Protein AF-A0A699Z1M6-F1 (afdb_monomer)

Secondary structure (DSSP, 8-state):
--HHHHHHHHHHT-S-HHHHHHHHHTS-HHHHHHHHHHHHHH-TTHHHHHHHHHHHTS-HHHHHHHHHHHTTTT-TTS-HHHHTTSSHHHHHHHHHHHHHHS-HHHHHHHHHHHHHHHHHHHHHHHHHHHHHHHHHHH--B-HHHHHHHHHH--SHHHHHHHHHHHGGGBS-GGGHHHHHHTS-HHHHHHHHHHH-HHHHHHHH---TT-EEEEETTSHHHHHHHHHHHHHHHHHHHHHHHHHHHTT------SEEEEEETTEE-----STTHHHHHHHH-SEEEEEEPPPHHHHHHHHHHHHHHHHHHHHHHHHHHHHHHHHHHHHHHHHHHHHHHHHHHHH-

Foldseek 3Di:
DPPLLVLLVVLVVDPDLLVSLVVLVPDDLVSNLSNLVSLCVVPVPVSLLSSLSSLLSHDLVSSLCNLCVSQVVPQPDDDPVVSVPDPRPSSVVSSVSNLVSHDVVSNVVSVVVNVVVVVVVVVVLVVLLVVLLVCLVPAADALVVLLVVLVVDPDLSSNLSNCLNHVVRHPPLQSVLVSLLSHDQSSLAVNCVVCPVVNCCVSPVDQAQHKDKAFCVDVRRVVVVVVLLLVQLVLQVVLCVVCVVVVHDDRDGQWAQKDFVNHGDDDDSHPCVSVVRNVPGRMIITHGHDDPVVVVVVVVVVVVVVVVVVVVVVVVVVVVVVVVVVVVVVVVVVVVVVVVVVVD

pLDDT: mean 79.43, std 13.98, range [26.62, 95.94]

Mean predicted aligned error: 13.57 Å

Solvent-accessible surface area (backbone atoms only — not comparable to full-atom values): 18812 Å² total; per-residue (Å²): 130,56,76,32,53,58,48,34,55,50,48,73,68,46,91,44,71,68,62,38,25,54,56,52,72,72,45,55,69,73,51,46,47,45,19,43,50,42,31,27,70,75,31,71,69,62,18,22,41,49,40,20,54,46,43,69,62,33,59,62,71,57,33,41,50,50,59,45,65,70,59,62,76,79,60,96,81,67,62,72,74,60,57,66,69,76,72,41,61,69,50,49,50,50,50,51,47,27,60,70,51,39,58,70,69,55,52,55,47,41,55,50,50,50,50,52,52,49,51,52,52,50,52,51,48,51,50,54,48,52,52,45,46,58,46,39,74,78,45,77,42,46,23,69,56,51,36,51,53,48,70,70,41,85,49,67,69,52,32,50,46,50,50,67,52,38,58,88,32,40,75,46,50,81,43,43,46,66,38,54,66,75,49,52,63,72,49,49,48,57,42,35,76,72,67,34,61,66,55,50,47,69,56,49,70,63,63,54,78,37,61,46,77,34,47,48,82,42,70,70,39,31,55,49,50,49,52,53,50,53,50,33,17,52,51,25,49,53,51,43,52,52,31,52,75,69,75,41,93,64,94,66,71,30,65,36,80,32,20,43,72,85,39,83,56,93,69,70,66,43,94,58,37,59,64,58,45,69,76,72,38,56,30,42,33,31,34,27,48,63,53,74,68,56,48,48,54,47,54,51,52,52,50,51,53,52,50,51,53,49,55,53,51,52,52,52,51,53,54,51,52,53,49,52,54,52,49,52,52,52,53,51,53,50,52,53,51,54,52,54,63,73,75,110

Sequence (344 aa):
MDQAEAMAALLLSVPLLDDAALLLSRLGVRLLARVLNALVVSDPSRGAAAAAQLLEALPPVAAVSYLFDMFDLTLPLMPTELRAKLKHWLALTAALQLLGAMRPEVVKQLDRVQREINAAALLRSRQIRAELQTFAAHTWLSSAQLSRVLRVLSAEQDRGTAVVSLWSRVVDRAGLYDSWQLLRFEEQRALLSRLGFWHVWGVLGRPYGLHWYLDLTDPEQRELAKELVKLASRETQRAKEAAKAAGMHQSVAQLGGLLGNGLPLTIPEDDKMWSMLESSYQSLEFEYAPSAQQARVRAEQAAAAAAVARLEQERAMQAEEQRQEQQALLDLAAQELDSAASQA

Radius of gyration: 27.8 Å; Cα contacts (8 Å, |Δi|>4): 321; chains: 1; bounding box: 70×51×88 Å

Organism: Haematococcus lacustris (NCBI:txid44745)

Structure (mmCIF, N/CA/C/O backbone):
data_AF-A0A699Z1M6-F1
#
_entry.id   AF-A0A699Z1M6-F1
#
loop_
_atom_site.group_PDB
_atom_site.id
_atom_site.type_symbol
_atom_site.label_atom_id
_atom_site.label_alt_id
_atom_site.label_comp_id
_atom_site.label_asym_id
_atom_site.label_entity_id
_atom_site.label_seq_id
_atom_site.pdbx_PDB_ins_code
_atom_site.Cartn_x
_atom_site.Cartn_y
_atom_site.Cartn_z
_atom_site.occupancy
_atom_site.B_iso_or_equiv
_atom_site.auth_seq_id
_atom_site.auth_comp_id
_atom_site.auth_asym_id
_atom_site.auth_atom_id
_atom_site.pdbx_PDB_model_num
ATOM 1 N N . MET A 1 1 ? 20.683 -26.491 0.732 1.00 48.81 1 MET A N 1
ATOM 2 C CA . MET A 1 1 ? 21.307 -25.618 -0.279 1.00 48.81 1 MET A CA 1
ATOM 3 C C . MET A 1 1 ? 20.248 -24.666 -0.762 1.00 48.81 1 MET A C 1
ATOM 5 O O . MET A 1 1 ? 19.155 -25.122 -1.092 1.00 48.81 1 MET A O 1
ATOM 9 N N . ASP A 1 2 ? 20.547 -23.374 -0.723 1.00 73.25 2 ASP A N 1
ATOM 10 C CA . ASP A 1 2 ? 19.621 -22.354 -1.197 1.00 73.25 2 ASP A CA 1
ATOM 11 C C . ASP A 1 2 ? 19.428 -22.521 -2.714 1.00 73.25 2 ASP A C 1
ATOM 13 O O . ASP A 1 2 ? 20.381 -22.800 -3.444 1.00 73.25 2 ASP A O 1
ATOM 17 N N . GLN A 1 3 ? 18.201 -22.359 -3.216 1.00 77.50 3 GLN A N 1
ATOM 18 C CA . GLN A 1 3 ? 17.882 -22.525 -4.647 1.00 77.50 3 GLN A CA 1
ATOM 19 C C . GLN A 1 3 ? 18.784 -21.660 -5.554 1.00 77.50 3 GLN A C 1
ATOM 21 O O . GLN A 1 3 ? 19.081 -22.030 -6.688 1.00 77.50 3 GLN A O 1
ATOM 26 N N . ALA A 1 4 ? 19.243 -20.519 -5.036 1.00 68.62 4 ALA A N 1
ATOM 27 C CA . ALA A 1 4 ? 20.165 -19.617 -5.710 1.00 68.62 4 ALA A CA 1
ATOM 28 C C . ALA A 1 4 ? 21.609 -20.145 -5.771 1.00 68.62 4 ALA A C 1
ATOM 30 O O . ALA A 1 4 ? 22.270 -19.962 -6.787 1.00 68.62 4 ALA A O 1
ATOM 31 N N . GLU A 1 5 ? 22.090 -20.833 -4.734 1.00 76.50 5 GLU A N 1
ATOM 32 C CA . GLU A 1 5 ? 23.437 -21.423 -4.707 1.00 76.50 5 GLU A CA 1
ATOM 33 C C . GLU A 1 5 ? 23.541 -22.590 -5.693 1.00 76.50 5 GLU A C 1
ATOM 35 O O . GLU A 1 5 ? 24.516 -22.704 -6.432 1.00 76.50 5 GLU A O 1
ATOM 40 N N . ALA A 1 6 ? 22.498 -23.424 -5.757 1.00 81.00 6 ALA A N 1
ATOM 41 C CA . ALA A 1 6 ? 22.415 -24.519 -6.719 1.00 81.00 6 ALA A CA 1
ATOM 42 C C . ALA A 1 6 ? 22.383 -24.004 -8.169 1.00 81.00 6 ALA A C 1
ATOM 44 O O . ALA A 1 6 ? 23.031 -24.569 -9.047 1.00 81.00 6 ALA A O 1
ATOM 45 N N . MET A 1 7 ? 21.666 -22.904 -8.417 1.00 80.12 7 MET A N 1
ATOM 46 C CA . MET A 1 7 ? 21.597 -22.282 -9.739 1.00 80.12 7 MET A CA 1
ATOM 47 C C . MET A 1 7 ? 22.897 -21.546 -10.103 1.00 80.12 7 MET A C 1
ATOM 49 O O . MET A 1 7 ? 23.328 -21.618 -11.248 1.00 80.12 7 MET A O 1
ATOM 53 N N . ALA A 1 8 ? 23.565 -20.899 -9.144 1.00 76.56 8 ALA A N 1
ATOM 54 C CA . ALA A 1 8 ? 24.893 -20.320 -9.349 1.00 76.56 8 ALA A CA 1
ATOM 55 C C . ALA A 1 8 ? 25.921 -21.401 -9.723 1.00 76.56 8 ALA A C 1
ATOM 57 O O . ALA A 1 8 ? 26.661 -21.235 -10.690 1.00 76.56 8 ALA A O 1
ATOM 58 N N . ALA A 1 9 ? 25.908 -22.544 -9.030 1.00 79.38 9 ALA A N 1
ATOM 59 C CA . ALA A 1 9 ? 26.747 -23.693 -9.370 1.00 79.38 9 ALA A CA 1
ATOM 60 C C . ALA A 1 9 ? 26.427 -24.258 -10.767 1.00 79.38 9 ALA A C 1
ATOM 62 O O . ALA A 1 9 ? 27.340 -24.605 -11.515 1.00 79.38 9 ALA A O 1
ATOM 63 N N . LEU A 1 10 ? 25.144 -24.302 -11.143 1.00 80.81 10 LEU A N 1
ATOM 64 C CA . LEU A 1 10 ? 24.717 -24.732 -12.473 1.00 80.81 10 LEU A CA 1
ATOM 65 C C . LEU A 1 10 ? 25.219 -23.778 -13.562 1.00 80.81 10 LEU A C 1
ATOM 67 O O . LEU A 1 10 ? 25.747 -24.245 -14.564 1.00 80.81 10 LEU A O 1
ATOM 71 N N . LEU A 1 11 ? 25.147 -22.462 -13.356 1.00 76.94 11 LEU A N 1
ATOM 72 C CA . LEU A 1 11 ? 25.660 -21.474 -14.314 1.00 76.94 11 LEU A CA 1
ATOM 73 C C . LEU A 1 11 ? 27.174 -21.558 -14.495 1.00 76.94 11 LEU A C 1
ATOM 75 O O . LEU A 1 11 ? 27.653 -21.422 -15.614 1.00 76.94 11 LEU A O 1
ATOM 79 N N . LEU A 1 12 ? 27.917 -21.846 -13.424 1.00 74.12 12 LEU A N 1
ATOM 80 C CA . LEU A 1 12 ? 29.362 -22.087 -13.496 1.00 74.12 12 LEU A CA 1
ATOM 81 C C . LEU A 1 12 ? 29.717 -23.369 -14.269 1.00 74.12 12 LEU A C 1
ATOM 83 O O . LEU A 1 12 ? 30.852 -23.514 -14.714 1.00 74.12 12 LEU A O 1
ATOM 87 N N . SER A 1 13 ? 28.763 -24.292 -14.432 1.00 77.06 13 SER A N 1
ATOM 88 C CA . SER A 1 13 ? 28.930 -25.513 -15.229 1.00 77.06 13 SER A CA 1
ATOM 89 C C . SER A 1 13 ? 28.542 -25.353 -16.705 1.00 77.06 13 SER A C 1
ATOM 91 O O . SER A 1 13 ? 28.794 -26.260 -17.499 1.00 77.06 13 SER A O 1
ATOM 93 N N . VAL A 1 14 ? 27.949 -24.214 -17.093 1.00 80.75 14 VAL A N 1
ATOM 94 C CA . VAL A 1 14 ? 27.572 -23.933 -18.485 1.00 80.75 14 VAL A CA 1
ATOM 95 C C . VAL A 1 14 ? 28.810 -23.468 -19.269 1.00 80.75 14 VAL A C 1
ATOM 97 O O . VAL A 1 14 ? 29.461 -22.508 -18.859 1.00 80.75 14 VAL A O 1
ATOM 100 N N . PRO A 1 15 ? 29.152 -24.110 -20.403 1.00 72.62 15 PRO A N 1
ATOM 101 C CA . PRO A 1 15 ? 30.390 -23.823 -21.129 1.00 72.62 15 PRO A CA 1
ATOM 102 C C . PRO A 1 15 ? 30.333 -22.551 -21.990 1.00 72.62 15 PRO A C 1
ATOM 104 O O . PRO A 1 15 ? 31.380 -21.991 -22.308 1.00 72.62 15 PRO A O 1
ATOM 107 N N . LEU A 1 16 ? 29.137 -22.106 -22.387 1.00 81.38 16 LEU A N 1
ATOM 108 C CA . LEU A 1 16 ? 28.932 -20.949 -23.259 1.00 81.38 16 LEU A CA 1
ATOM 109 C C . LEU A 1 16 ? 28.191 -19.830 -22.522 1.00 81.38 16 LEU A C 1
ATOM 111 O O . LEU A 1 16 ? 27.166 -20.058 -21.878 1.00 81.38 16 LEU A O 1
ATOM 115 N N . LEU A 1 17 ? 28.693 -18.601 -22.662 1.00 76.69 17 LEU A N 1
ATOM 116 C CA . LEU A 1 17 ? 28.109 -17.415 -22.028 1.00 76.69 17 LEU A CA 1
ATOM 117 C C . LEU A 1 17 ? 26.676 -17.147 -22.517 1.00 76.69 17 LEU A C 1
ATOM 119 O O . LEU A 1 17 ? 25.822 -16.770 -21.718 1.00 76.69 17 LEU A O 1
ATOM 123 N N . ASP A 1 18 ? 26.399 -17.397 -23.797 1.00 75.50 18 ASP A N 1
ATOM 124 C CA . ASP A 1 18 ? 25.081 -17.172 -24.401 1.00 75.50 18 ASP A CA 1
ATOM 125 C C . ASP A 1 18 ? 24.017 -18.134 -23.847 1.00 75.50 18 ASP A C 1
ATOM 127 O O . ASP A 1 18 ? 22.884 -17.732 -23.577 1.00 75.50 18 ASP A O 1
ATOM 131 N N . ASP A 1 19 ? 24.395 -19.389 -23.590 1.00 78.38 19 ASP A N 1
ATOM 132 C CA . ASP A 1 19 ? 23.510 -20.389 -22.982 1.00 78.38 19 ASP A CA 1
ATOM 133 C C . ASP A 1 19 ? 23.215 -20.045 -21.519 1.00 78.38 19 ASP A C 1
ATOM 135 O O . ASP A 1 19 ? 22.080 -20.180 -21.048 1.00 78.38 19 ASP A O 1
ATOM 139 N N . ALA A 1 20 ? 24.221 -19.533 -20.802 1.00 78.06 20 ALA A N 1
ATOM 140 C CA . ALA A 1 20 ? 24.042 -19.022 -19.452 1.00 78.06 20 ALA A CA 1
ATOM 141 C C . ALA A 1 20 ? 23.109 -17.800 -19.455 1.00 78.06 20 ALA A C 1
ATOM 143 O O . ALA A 1 20 ? 22.158 -17.761 -18.677 1.00 78.06 20 ALA A O 1
ATOM 144 N N . ALA A 1 21 ? 23.293 -16.849 -20.374 1.00 73.69 21 ALA A N 1
ATOM 145 C CA . ALA A 1 21 ? 22.427 -15.677 -20.518 1.00 73.69 21 ALA A CA 1
ATOM 146 C C . ALA A 1 21 ? 20.974 -16.054 -20.861 1.00 73.69 21 ALA A C 1
ATOM 148 O O . ALA A 1 21 ? 20.031 -15.487 -20.301 1.00 73.69 21 ALA A O 1
ATOM 149 N N . LEU A 1 22 ? 20.772 -17.063 -21.715 1.00 78.44 22 LEU A N 1
ATOM 150 C CA . LEU A 1 22 ? 19.448 -17.592 -22.039 1.00 78.44 22 LEU A CA 1
ATOM 151 C C . LEU A 1 22 ? 18.771 -18.207 -20.807 1.00 78.44 22 LEU A C 1
ATOM 153 O O . LEU A 1 22 ? 17.593 -17.943 -20.559 1.00 78.44 22 LEU A O 1
ATOM 157 N N . LEU A 1 23 ? 19.504 -18.988 -20.010 1.00 76.94 23 LEU A N 1
ATOM 158 C CA . LEU A 1 23 ? 18.996 -19.541 -18.752 1.00 76.94 23 LEU A CA 1
ATOM 159 C C . LEU A 1 23 ? 18.638 -18.431 -17.758 1.00 76.94 23 LEU A C 1
ATOM 161 O O . LEU A 1 23 ? 17.568 -18.484 -17.150 1.00 76.94 23 LEU A O 1
ATOM 165 N N . LEU A 1 24 ? 19.475 -17.395 -17.652 1.00 74.31 24 LEU A N 1
ATOM 166 C CA . LEU A 1 24 ? 19.224 -16.241 -16.790 1.00 74.31 24 LEU A CA 1
ATOM 167 C C . LEU A 1 24 ? 17.994 -15.434 -17.219 1.00 74.31 24 LEU A C 1
ATOM 169 O O . LEU A 1 24 ? 17.229 -15.004 -16.358 1.00 74.31 24 LEU A O 1
ATOM 173 N N . SER A 1 25 ? 17.752 -15.288 -18.525 1.00 71.88 25 SER A N 1
ATOM 174 C CA . SER A 1 25 ? 16.588 -14.563 -19.060 1.00 71.88 25 SER A CA 1
ATOM 175 C C . SER A 1 25 ? 15.240 -15.189 -18.677 1.00 71.88 25 SER A C 1
ATOM 177 O O . SER A 1 25 ? 14.208 -14.520 -18.702 1.00 71.88 25 SER A O 1
ATOM 179 N N . ARG A 1 26 ? 15.242 -16.473 -18.292 1.00 77.31 26 ARG A N 1
ATOM 180 C CA . ARG A 1 26 ? 14.052 -17.216 -17.849 1.00 77.31 26 ARG A CA 1
ATOM 181 C C . ARG A 1 26 ? 13.830 -17.151 -16.338 1.00 77.31 26 ARG A C 1
ATOM 183 O O . ARG A 1 26 ? 12.798 -17.620 -15.858 1.00 77.31 26 ARG A O 1
ATOM 190 N N . LEU A 1 27 ? 14.776 -16.598 -15.578 1.00 71.69 27 LEU A N 1
ATOM 191 C CA . LEU A 1 27 ? 14.653 -16.475 -14.131 1.00 71.69 27 LEU A CA 1
ATOM 192 C C . LEU A 1 27 ? 13.845 -15.231 -13.755 1.00 71.69 27 LEU A C 1
ATOM 194 O O . LEU A 1 27 ? 14.021 -14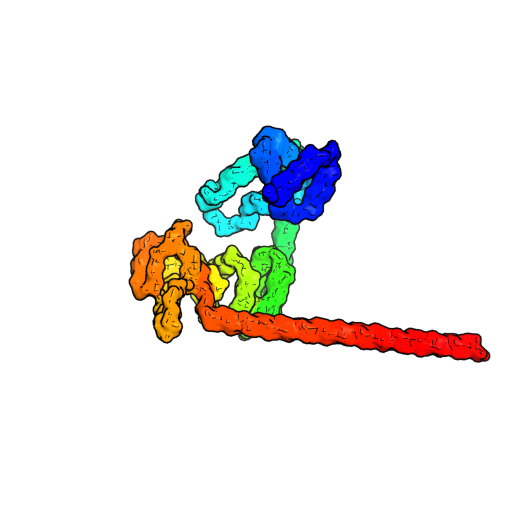.140 -14.298 1.00 71.69 27 LEU A O 1
ATOM 198 N N . GLY A 1 28 ? 12.987 -15.378 -12.744 1.00 66.19 28 GLY A N 1
ATOM 199 C CA . GLY A 1 28 ? 12.354 -14.227 -12.106 1.00 66.19 28 GLY A CA 1
ATOM 200 C C . GLY A 1 28 ? 13.398 -13.319 -11.443 1.00 66.19 28 GLY A C 1
ATOM 201 O O . GLY A 1 28 ? 14.383 -13.804 -10.884 1.00 66.19 28 GLY A O 1
ATOM 202 N N . VAL A 1 29 ? 13.135 -12.007 -11.442 1.00 63.06 29 VAL A N 1
ATOM 203 C CA . VAL A 1 29 ? 14.017 -10.935 -10.925 1.00 63.06 29 VAL A CA 1
ATOM 204 C C . VAL A 1 29 ? 14.648 -11.274 -9.576 1.00 63.06 29 VAL A C 1
ATOM 206 O O . VAL A 1 29 ? 15.858 -11.163 -9.408 1.00 63.06 29 VAL A O 1
ATOM 209 N N . ARG A 1 30 ? 13.853 -11.781 -8.628 1.00 62.19 30 ARG A N 1
ATOM 210 C CA . ARG A 1 30 ? 14.318 -12.124 -7.273 1.00 62.19 30 ARG A CA 1
ATOM 211 C C . ARG A 1 30 ? 15.268 -13.322 -7.220 1.00 62.19 30 ARG A C 1
ATOM 213 O O . ARG A 1 30 ? 16.114 -13.375 -6.333 1.00 62.19 30 ARG A O 1
ATOM 220 N N . LEU A 1 31 ? 15.108 -14.299 -8.110 1.00 68.50 31 LEU A N 1
ATOM 221 C CA . LEU A 1 31 ? 15.968 -15.483 -8.135 1.00 68.50 31 LEU A CA 1
ATOM 222 C C . LEU A 1 31 ? 17.281 -15.163 -8.848 1.00 68.50 31 LEU A C 1
ATOM 224 O O . LEU A 1 31 ? 18.336 -15.473 -8.308 1.00 68.50 31 LEU A O 1
ATOM 228 N N . LEU A 1 32 ? 17.222 -14.458 -9.982 1.00 69.81 32 LEU A N 1
ATOM 229 C CA . LEU A 1 32 ? 18.415 -13.971 -10.676 1.00 69.81 32 LEU A CA 1
ATOM 230 C C . LEU A 1 32 ? 19.287 -13.101 -9.762 1.00 69.81 32 LEU A C 1
ATOM 232 O O . LEU A 1 32 ? 20.494 -13.302 -9.677 1.00 69.81 32 LEU A O 1
ATOM 236 N N . ALA A 1 33 ? 18.650 -12.194 -9.023 1.00 65.75 33 ALA A N 1
ATOM 237 C CA . ALA A 1 33 ? 19.280 -11.346 -8.024 1.00 65.75 33 ALA A CA 1
ATOM 238 C C . ALA A 1 33 ? 20.118 -12.137 -7.007 1.00 65.75 33 ALA A C 1
ATOM 240 O O . ALA A 1 33 ? 21.300 -11.875 -6.785 1.00 65.75 33 ALA A O 1
ATOM 241 N N . ARG A 1 34 ? 19.504 -13.165 -6.414 1.00 69.88 34 ARG A N 1
ATOM 242 C CA . ARG A 1 34 ? 20.164 -14.034 -5.436 1.00 69.88 34 ARG A CA 1
ATOM 243 C C . ARG A 1 34 ? 21.284 -14.859 -6.060 1.00 69.88 34 ARG A C 1
ATOM 245 O O . ARG A 1 34 ? 22.277 -15.099 -5.390 1.00 69.88 34 ARG A O 1
ATOM 252 N N . VAL A 1 35 ? 21.137 -15.265 -7.319 1.00 73.88 35 VAL A N 1
ATOM 253 C CA . VAL A 1 35 ? 22.144 -16.034 -8.061 1.00 73.88 35 VAL A CA 1
ATOM 254 C C . VAL A 1 35 ? 23.379 -15.188 -8.373 1.00 73.88 35 VAL A C 1
ATOM 256 O O . VAL A 1 35 ? 24.492 -15.621 -8.092 1.00 73.88 35 VAL A O 1
ATOM 259 N N . LEU A 1 36 ? 23.201 -13.963 -8.875 1.00 73.75 36 LEU A N 1
ATOM 260 C CA . LEU A 1 36 ? 24.312 -13.034 -9.116 1.00 73.75 36 LEU A CA 1
ATOM 261 C C . LEU A 1 36 ? 25.010 -12.653 -7.805 1.00 73.75 36 LEU A C 1
ATOM 263 O O . LEU A 1 36 ? 26.236 -12.647 -7.742 1.00 73.75 36 LEU A O 1
ATOM 267 N N . ASN A 1 37 ? 24.246 -12.408 -6.736 1.00 70.94 37 ASN A N 1
ATOM 268 C CA . ASN A 1 37 ? 24.819 -12.144 -5.418 1.00 70.94 37 ASN A CA 1
ATOM 269 C C . ASN A 1 37 ? 25.577 -13.365 -4.868 1.00 70.94 37 ASN A C 1
ATOM 271 O O . ASN A 1 37 ? 2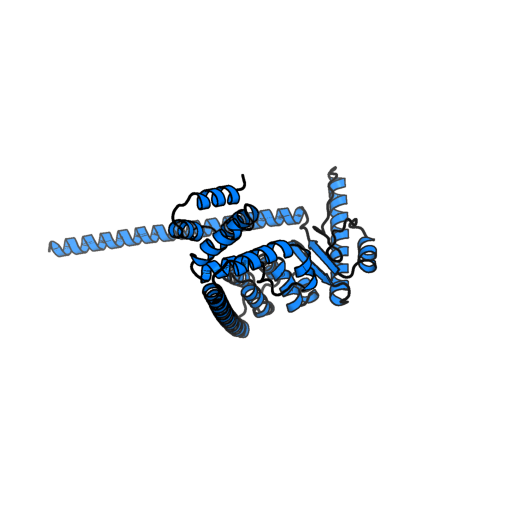6.662 -13.212 -4.321 1.00 70.94 37 ASN A O 1
ATOM 275 N N . ALA A 1 38 ? 25.058 -14.582 -5.061 1.00 73.12 38 ALA A N 1
ATOM 276 C CA . ALA A 1 38 ? 25.754 -15.808 -4.676 1.00 73.12 38 ALA A CA 1
ATOM 277 C C . ALA A 1 38 ? 27.085 -15.969 -5.430 1.00 73.12 38 ALA A C 1
ATOM 279 O O . ALA A 1 38 ? 28.075 -16.348 -4.812 1.00 73.12 38 ALA A O 1
ATOM 280 N N . LEU A 1 39 ? 27.146 -15.606 -6.719 1.00 72.50 39 LEU A N 1
ATOM 281 C CA . LEU A 1 39 ? 28.398 -15.594 -7.486 1.00 72.50 39 LEU A CA 1
ATOM 282 C C . LEU A 1 39 ? 29.407 -14.601 -6.894 1.00 72.50 39 LEU A C 1
ATOM 284 O O . LEU A 1 39 ? 30.533 -14.993 -6.594 1.00 72.50 39 LEU A O 1
ATOM 288 N N . VAL A 1 40 ? 28.994 -13.354 -6.647 1.00 71.88 40 VAL A N 1
ATOM 289 C CA . VAL A 1 40 ? 29.853 -12.307 -6.059 1.00 71.88 40 VAL A CA 1
ATOM 290 C C . VAL A 1 40 ? 30.352 -12.694 -4.661 1.00 71.88 40 VAL A C 1
ATOM 292 O O . VAL A 1 40 ? 31.520 -12.488 -4.344 1.00 71.88 40 VAL A O 1
ATOM 295 N N . VAL A 1 41 ? 29.489 -13.284 -3.829 1.00 72.88 41 VAL A N 1
ATOM 296 C CA . VAL A 1 41 ? 29.840 -13.723 -2.469 1.00 72.88 41 VAL A CA 1
ATOM 297 C C . VAL A 1 41 ? 30.756 -14.950 -2.489 1.00 72.88 41 VAL A C 1
ATOM 299 O O . VAL A 1 41 ? 31.632 -15.063 -1.634 1.00 72.88 41 VAL A O 1
ATOM 302 N N . SER A 1 42 ? 30.580 -15.857 -3.456 1.00 74.06 42 SER A N 1
ATOM 303 C CA . SER A 1 42 ? 31.388 -17.079 -3.568 1.00 74.06 42 SER A CA 1
ATOM 304 C C . SER A 1 42 ? 32.844 -16.813 -3.963 1.00 74.06 42 SER A C 1
ATOM 306 O O . SER A 1 42 ? 33.742 -17.486 -3.462 1.00 74.06 42 SER A O 1
ATOM 308 N N . ASP A 1 43 ? 33.090 -15.812 -4.813 1.00 71.88 43 ASP A N 1
ATOM 309 C CA . ASP A 1 43 ? 34.430 -15.334 -5.161 1.00 71.88 43 ASP A CA 1
ATOM 310 C C . ASP A 1 43 ? 34.364 -13.825 -5.466 1.00 71.88 43 ASP A C 1
ATOM 312 O O . ASP A 1 43 ? 33.908 -13.433 -6.543 1.00 71.88 43 ASP A O 1
ATOM 316 N N . PRO A 1 44 ? 34.855 -12.956 -4.565 1.00 66.81 44 PRO A N 1
ATOM 317 C CA . PRO A 1 44 ? 34.789 -11.505 -4.750 1.00 66.81 44 PRO A CA 1
ATOM 318 C C . PRO A 1 44 ? 35.507 -10.989 -6.002 1.00 66.81 44 PRO A C 1
ATOM 320 O O . PRO A 1 44 ? 35.204 -9.901 -6.482 1.00 66.81 44 PRO A O 1
ATOM 323 N N . SER A 1 45 ? 36.476 -11.743 -6.528 1.00 66.88 45 SER A N 1
ATOM 324 C CA . SER A 1 45 ? 37.28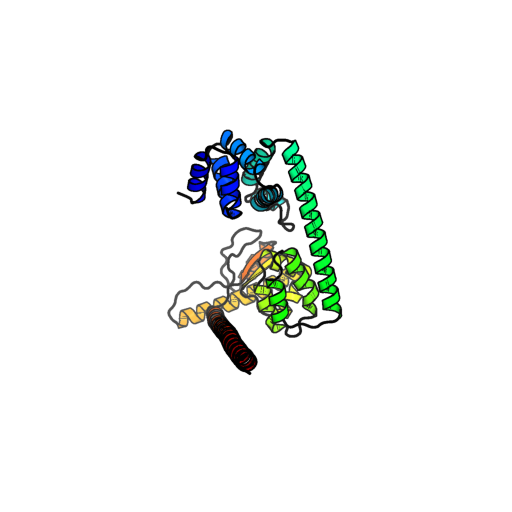4 -11.332 -7.677 1.00 66.88 45 SER A CA 1
ATOM 325 C C . SER A 1 45 ? 36.743 -11.899 -8.989 1.00 66.88 45 SER A C 1
ATOM 327 O O . SER A 1 45 ? 36.437 -11.150 -9.917 1.00 66.88 45 SER A O 1
ATOM 329 N N . ARG A 1 46 ? 36.569 -13.222 -9.069 1.00 74.44 46 ARG A N 1
ATOM 330 C CA . ARG A 1 46 ? 36.120 -13.905 -10.292 1.00 74.44 46 ARG A CA 1
ATOM 331 C C . ARG A 1 46 ? 34.605 -13.970 -10.391 1.00 74.44 46 ARG A C 1
ATOM 333 O O . ARG A 1 46 ? 34.075 -13.907 -11.493 1.00 74.44 46 ARG A O 1
ATOM 340 N N . GLY A 1 47 ? 33.914 -14.042 -9.259 1.00 72.06 47 GLY A N 1
ATOM 341 C CA . GLY A 1 47 ? 32.458 -14.020 -9.189 1.00 72.06 47 GLY A CA 1
ATOM 342 C C . GLY A 1 47 ? 31.880 -12.667 -9.587 1.00 72.06 47 GLY A C 1
ATOM 343 O O . GLY A 1 47 ? 30.894 -12.631 -10.315 1.00 72.06 47 GLY A O 1
ATOM 344 N N . ALA A 1 48 ? 32.538 -11.561 -9.219 1.00 69.81 48 ALA A N 1
ATOM 345 C CA . ALA A 1 48 ? 32.173 -10.224 -9.694 1.00 69.81 48 ALA A CA 1
ATOM 346 C C . ALA A 1 48 ? 32.359 -10.074 -11.213 1.00 69.81 48 ALA A C 1
ATOM 348 O O . ALA A 1 48 ? 31.460 -9.588 -11.896 1.00 69.81 48 ALA A O 1
ATOM 349 N N . ALA A 1 49 ? 33.479 -10.556 -11.762 1.00 73.06 49 ALA A N 1
ATOM 350 C CA . ALA A 1 49 ? 33.722 -10.540 -13.204 1.00 73.06 49 ALA A CA 1
ATOM 351 C C . ALA A 1 49 ? 32.741 -11.440 -13.980 1.00 73.06 49 ALA A C 1
ATOM 353 O O . ALA A 1 49 ? 32.222 -11.035 -15.017 1.00 73.06 49 ALA A O 1
ATOM 354 N N . ALA A 1 50 ? 32.440 -12.637 -13.467 1.00 74.50 50 ALA A N 1
ATOM 355 C CA . ALA A 1 50 ? 31.478 -13.555 -14.074 1.00 74.50 50 ALA A CA 1
ATOM 356 C C . ALA A 1 50 ? 30.051 -12.990 -14.035 1.00 74.50 50 ALA A C 1
ATOM 358 O O . ALA A 1 50 ? 29.348 -13.006 -15.042 1.00 74.50 50 ALA A O 1
ATOM 359 N N . ALA A 1 51 ? 29.633 -12.429 -12.899 1.00 75.06 51 ALA A N 1
ATOM 360 C CA . ALA A 1 51 ? 28.336 -11.774 -12.768 1.00 75.06 51 ALA A CA 1
ATOM 361 C C . ALA A 1 51 ? 28.219 -10.539 -13.681 1.00 75.06 51 ALA A C 1
ATOM 363 O O . ALA A 1 51 ? 27.170 -10.337 -14.288 1.00 75.06 51 ALA A O 1
ATOM 364 N N . ALA A 1 52 ? 29.294 -9.760 -13.845 1.00 75.31 52 ALA A N 1
ATOM 365 C CA . ALA A 1 52 ? 29.348 -8.656 -14.801 1.00 75.31 52 ALA A CA 1
ATOM 366 C C . ALA A 1 52 ? 29.197 -9.147 -16.250 1.00 75.31 52 ALA A C 1
ATOM 368 O O . ALA A 1 52 ? 28.342 -8.641 -16.967 1.00 75.31 52 ALA A O 1
ATOM 369 N N . GLN A 1 53 ? 29.941 -10.173 -16.672 1.00 78.00 53 GLN A N 1
ATOM 370 C CA . GLN A 1 53 ? 29.828 -10.744 -18.024 1.00 78.00 53 GLN A CA 1
ATOM 371 C C . GLN A 1 53 ? 28.430 -11.302 -18.315 1.00 78.00 53 GLN A C 1
ATOM 373 O O . GLN A 1 53 ? 27.901 -11.111 -19.408 1.00 78.00 53 GLN A O 1
ATOM 378 N N . LEU A 1 54 ? 27.808 -11.945 -17.325 1.00 77.75 54 LEU A N 1
ATOM 379 C CA . LEU A 1 54 ? 26.435 -12.433 -17.429 1.00 77.75 54 LEU A CA 1
ATOM 380 C C . LEU A 1 54 ? 25.428 -11.282 -17.554 1.00 77.75 54 LEU A C 1
ATOM 382 O O . LEU A 1 54 ? 24.494 -11.380 -18.344 1.00 77.75 54 LEU A O 1
ATOM 386 N N . LEU A 1 55 ? 25.628 -10.177 -16.827 1.00 76.25 55 LEU A N 1
ATOM 387 C CA . LEU A 1 55 ? 24.817 -8.964 -16.971 1.00 76.25 55 LEU A CA 1
ATOM 388 C C . LEU A 1 55 ? 25.019 -8.282 -18.331 1.00 76.25 55 LEU A C 1
ATOM 390 O O . LEU A 1 55 ? 24.049 -7.795 -18.904 1.00 76.25 55 LEU A O 1
ATOM 394 N N . GLU A 1 56 ? 26.243 -8.265 -18.866 1.00 79.12 56 GLU A N 1
ATOM 395 C CA . GLU A 1 56 ? 26.534 -7.725 -20.204 1.00 79.12 56 GLU A CA 1
ATOM 396 C C . GLU A 1 56 ? 25.883 -8.539 -21.329 1.00 79.12 56 GLU A C 1
ATOM 398 O O . GLU A 1 56 ? 25.557 -7.980 -22.374 1.00 79.12 56 GLU A O 1
ATOM 403 N N . ALA A 1 57 ? 25.701 -9.845 -21.124 1.00 79.38 57 ALA A N 1
ATOM 404 C CA . ALA A 1 57 ? 25.073 -10.741 -22.090 1.00 79.38 57 ALA A CA 1
ATOM 405 C C . ALA A 1 57 ? 23.531 -10.675 -22.072 1.00 79.38 57 ALA A C 1
ATOM 407 O O . ALA A 1 57 ? 22.876 -11.199 -22.975 1.00 79.38 57 ALA A O 1
ATOM 408 N N . LEU A 1 58 ? 22.928 -10.035 -21.064 1.00 75.50 58 LEU A N 1
ATOM 409 C CA . LEU A 1 58 ? 21.479 -9.850 -20.988 1.00 75.50 58 LEU A CA 1
ATOM 410 C C . LEU A 1 58 ? 21.003 -8.684 -21.872 1.00 75.50 58 LEU A C 1
ATOM 412 O O . LEU A 1 58 ? 21.739 -7.720 -22.097 1.00 75.50 58 LEU A O 1
ATOM 416 N N . PRO A 1 59 ? 19.730 -8.697 -22.318 1.00 75.50 59 PRO A N 1
ATOM 417 C CA . PRO A 1 59 ? 19.120 -7.528 -22.938 1.00 75.50 59 PRO A CA 1
ATOM 418 C C . PRO A 1 59 ? 19.269 -6.295 -22.029 1.00 75.50 59 PRO A C 1
ATOM 420 O O . PRO A 1 59 ? 18.966 -6.402 -20.838 1.00 75.50 59 PRO A O 1
ATOM 423 N N . PRO A 1 60 ? 19.650 -5.113 -22.554 1.00 70.94 60 PRO A N 1
ATOM 424 C CA . PRO A 1 60 ? 19.938 -3.934 -21.731 1.00 70.94 60 PRO A CA 1
ATOM 425 C C . PRO A 1 60 ? 18.802 -3.544 -20.783 1.00 70.94 60 PRO A C 1
ATOM 427 O O . PRO A 1 60 ? 19.050 -3.160 -19.649 1.00 70.94 60 PRO A O 1
ATOM 430 N N . VAL A 1 61 ? 17.547 -3.698 -21.213 1.00 66.44 61 VAL A N 1
ATOM 431 C CA . VAL A 1 61 ? 16.366 -3.442 -20.371 1.00 66.44 61 VAL A CA 1
ATOM 432 C C . VAL A 1 61 ? 16.305 -4.405 -19.185 1.00 66.44 61 VAL A C 1
ATOM 434 O O . VAL A 1 61 ? 16.038 -3.977 -18.068 1.00 66.44 61 VAL A O 1
ATOM 437 N N . ALA A 1 62 ? 16.593 -5.688 -19.410 1.00 67.38 62 ALA A N 1
ATOM 438 C CA . ALA A 1 62 ? 16.613 -6.691 -18.356 1.00 67.38 62 ALA A CA 1
ATOM 439 C C . ALA A 1 62 ? 17.777 -6.421 -17.391 1.00 67.38 62 ALA A C 1
ATOM 441 O O . ALA A 1 62 ? 17.554 -6.320 -16.191 1.00 67.38 62 ALA A O 1
ATOM 442 N N . ALA A 1 63 ? 18.989 -6.190 -17.909 1.00 68.69 63 ALA A N 1
ATOM 443 C CA . ALA A 1 63 ? 20.166 -5.840 -17.110 1.00 68.69 63 ALA A CA 1
ATOM 444 C C . ALA A 1 63 ? 19.942 -4.589 -16.240 1.00 68.69 63 ALA A C 1
ATOM 446 O O . ALA A 1 63 ? 20.296 -4.588 -15.063 1.00 68.69 63 ALA A O 1
ATOM 447 N N . VAL A 1 64 ? 19.300 -3.554 -16.794 1.00 66.94 64 VAL A N 1
ATOM 448 C CA . VAL A 1 64 ? 18.903 -2.344 -16.065 1.00 66.94 64 VAL A CA 1
ATOM 449 C C . VAL A 1 64 ? 17.878 -2.669 -14.977 1.00 66.94 64 VAL A C 1
ATOM 451 O O . VAL A 1 64 ? 18.108 -2.331 -13.819 1.00 66.94 64 VAL A O 1
ATOM 454 N N . SER A 1 65 ? 16.789 -3.373 -15.295 1.00 64.12 65 SER A N 1
ATOM 455 C CA . SER A 1 65 ? 15.821 -3.801 -14.276 1.00 64.12 65 SER A CA 1
ATOM 456 C C . SER A 1 65 ? 16.498 -4.586 -13.153 1.00 64.12 65 SER A C 1
ATOM 458 O O . SER A 1 65 ? 16.242 -4.322 -11.989 1.00 64.12 65 SER A O 1
ATOM 460 N N . TYR A 1 66 ? 17.437 -5.480 -13.459 1.00 67.00 66 TYR A N 1
ATOM 461 C CA . TYR A 1 66 ? 18.130 -6.253 -12.431 1.00 67.00 66 TYR A CA 1
ATOM 462 C C . TYR A 1 66 ? 19.091 -5.425 -11.591 1.00 67.00 66 TYR A C 1
ATOM 464 O O . TYR A 1 66 ? 19.055 -5.555 -10.373 1.00 67.00 66 TYR A O 1
ATOM 472 N N . LEU A 1 67 ? 19.921 -4.576 -12.199 1.00 63.66 67 LEU A N 1
ATOM 473 C CA . LEU A 1 67 ? 20.821 -3.699 -11.455 1.00 63.66 67 LEU A CA 1
ATOM 474 C C . LEU A 1 67 ? 20.012 -2.768 -10.546 1.00 63.66 67 LEU A C 1
ATOM 476 O O . LEU A 1 67 ? 20.277 -2.695 -9.358 1.00 63.66 67 LEU A O 1
ATOM 480 N N . PHE A 1 68 ? 18.975 -2.106 -11.045 1.00 58.78 68 PHE A N 1
ATOM 481 C CA . PHE A 1 68 ? 18.293 -1.077 -10.259 1.00 58.78 68 PHE A CA 1
ATOM 482 C C . PHE A 1 68 ? 17.199 -1.621 -9.318 1.00 58.78 68 PHE A C 1
ATOM 484 O O . PHE A 1 68 ? 17.051 -1.070 -8.224 1.00 58.78 68 PHE A O 1
ATOM 491 N N . ASP A 1 69 ? 16.519 -2.728 -9.657 1.00 54.72 69 ASP A N 1
ATOM 492 C CA . ASP A 1 69 ? 15.545 -3.389 -8.764 1.00 54.72 69 ASP A CA 1
ATOM 493 C C . ASP A 1 69 ? 16.228 -4.237 -7.670 1.00 54.72 69 ASP A C 1
ATOM 495 O O . ASP A 1 69 ? 15.662 -4.409 -6.593 1.00 54.72 69 ASP A O 1
ATOM 499 N N . MET A 1 70 ? 17.450 -4.757 -7.889 1.00 49.91 70 MET A N 1
ATOM 500 C CA . MET A 1 70 ? 18.240 -5.417 -6.829 1.00 49.91 70 MET A CA 1
ATOM 501 C C . MET A 1 70 ? 18.678 -4.462 -5.725 1.00 49.91 70 MET A C 1
ATOM 503 O O . MET A 1 70 ? 18.861 -4.883 -4.581 1.00 49.91 70 MET A O 1
ATOM 507 N N . PHE A 1 71 ? 18.909 -3.199 -6.079 1.00 49.66 71 PHE A N 1
ATOM 508 C CA . PHE A 1 71 ? 19.502 -2.223 -5.175 1.00 49.66 71 PHE A CA 1
ATOM 509 C C . PHE A 1 71 ? 18.480 -1.283 -4.536 1.00 49.66 71 PHE A C 1
ATOM 511 O O . PHE A 1 71 ? 18.899 -0.375 -3.826 1.00 49.66 71 PHE A O 1
ATOM 518 N N . ASP A 1 72 ? 17.168 -1.495 -4.730 1.00 45.00 72 ASP A N 1
ATOM 519 C CA . ASP A 1 72 ? 16.105 -0.642 -4.161 1.00 45.00 72 ASP A CA 1
ATOM 520 C C . ASP A 1 72 ? 16.405 0.864 -4.357 1.00 45.00 72 ASP A C 1
ATOM 522 O O . ASP A 1 72 ? 16.112 1.719 -3.517 1.00 45.00 72 ASP A O 1
ATOM 526 N N . LEU A 1 73 ? 17.019 1.221 -5.493 1.00 40.22 73 LEU A N 1
ATOM 527 C CA . LEU A 1 73 ? 17.288 2.619 -5.855 1.00 40.22 73 LEU A CA 1
ATOM 528 C C . LEU A 1 73 ? 16.029 3.315 -6.404 1.00 40.22 73 LEU A C 1
ATOM 530 O O . LEU A 1 73 ? 16.053 4.508 -6.707 1.00 40.22 73 LEU A O 1
ATOM 534 N N . THR A 1 74 ? 14.910 2.590 -6.474 1.00 35.78 74 THR A N 1
ATOM 535 C CA . THR A 1 74 ? 13.584 3.037 -6.917 1.00 35.78 74 THR A CA 1
ATOM 536 C C . THR A 1 74 ? 12.599 3.299 -5.769 1.00 35.78 74 THR A C 1
ATOM 538 O O . THR A 1 74 ? 11.395 3.350 -6.008 1.00 35.78 74 THR A O 1
ATOM 541 N N . LEU A 1 75 ? 13.066 3.563 -4.541 1.00 34.22 75 LEU A N 1
ATOM 542 C CA . LEU A 1 75 ? 12.235 4.137 -3.469 1.00 34.22 75 LEU A CA 1
ATOM 543 C C . LEU A 1 75 ? 12.445 5.662 -3.377 1.00 34.22 75 LEU A C 1
ATOM 545 O O . LEU A 1 75 ? 13.332 6.122 -2.652 1.00 34.22 75 LEU A O 1
ATOM 549 N N . PRO A 1 76 ? 11.631 6.499 -4.048 1.00 36.50 76 PRO A N 1
ATOM 550 C CA . PRO A 1 76 ? 11.761 7.954 -3.963 1.00 36.50 76 PRO A CA 1
ATOM 551 C C . PRO A 1 76 ? 11.263 8.564 -2.635 1.00 36.50 76 PRO A C 1
ATOM 553 O O . PRO A 1 76 ? 10.942 9.747 -2.615 1.00 36.50 76 PRO A O 1
ATOM 556 N N . LEU A 1 77 ? 11.179 7.818 -1.522 1.00 33.50 77 LEU A N 1
ATOM 557 C CA . LEU A 1 77 ? 10.553 8.311 -0.279 1.00 33.50 77 LEU A CA 1
ATOM 558 C C . LEU A 1 77 ? 11.222 7.863 1.043 1.00 33.50 77 LEU A C 1
ATOM 560 O O . LEU A 1 77 ? 10.545 7.793 2.067 1.00 33.50 77 LEU A O 1
ATOM 564 N N . MET A 1 78 ? 12.533 7.588 1.080 1.00 26.62 78 MET A N 1
ATOM 565 C CA . MET A 1 78 ? 13.269 7.459 2.358 1.00 26.62 78 MET A CA 1
ATOM 566 C C . MET A 1 78 ? 14.292 8.588 2.579 1.00 26.62 78 MET A C 1
ATOM 568 O O . MET A 1 78 ? 15.034 8.911 1.639 1.00 26.62 78 MET A O 1
ATOM 572 N N . PRO A 1 79 ? 14.412 9.127 3.814 1.00 35.66 79 PRO A N 1
ATOM 573 C CA . PRO A 1 79 ? 15.503 10.016 4.210 1.00 35.66 79 PRO A CA 1
ATOM 574 C C . PRO A 1 79 ? 16.865 9.389 3.889 1.00 35.66 79 PRO A C 1
ATOM 576 O O . PRO A 1 79 ? 17.116 8.212 4.166 1.00 35.66 79 PRO A O 1
ATOM 579 N N . THR A 1 80 ? 17.749 10.174 3.276 1.00 42.34 80 THR A N 1
ATOM 580 C CA . THR A 1 80 ? 19.093 9.782 2.811 1.00 42.34 80 THR A CA 1
ATOM 581 C C . THR A 1 80 ? 19.955 9.135 3.900 1.00 42.34 80 THR A C 1
ATOM 583 O O . THR A 1 80 ? 20.762 8.256 3.609 1.00 42.34 80 THR A O 1
ATOM 586 N N . GLU A 1 81 ? 19.736 9.501 5.159 1.00 41.66 81 GLU A N 1
ATOM 587 C CA . GLU A 1 81 ? 20.505 9.039 6.321 1.00 41.66 81 GLU A CA 1
ATOM 588 C C . GLU A 1 81 ? 20.150 7.608 6.766 1.00 41.66 81 GLU A C 1
ATOM 590 O O . GLU A 1 81 ? 21.006 6.882 7.273 1.00 41.66 81 GLU A O 1
ATOM 595 N N . LEU A 1 82 ? 18.908 7.174 6.527 1.00 37.19 82 LEU A N 1
ATOM 596 C CA . LEU A 1 82 ? 18.410 5.826 6.834 1.00 37.19 82 LEU A CA 1
ATOM 597 C C . LEU A 1 82 ? 18.736 4.838 5.706 1.00 37.19 82 LEU A C 1
ATOM 599 O O . LEU A 1 82 ? 19.102 3.688 5.967 1.00 37.19 82 LEU A O 1
ATOM 603 N N . ARG A 1 83 ? 18.732 5.333 4.457 1.00 42.50 83 ARG A N 1
ATOM 604 C CA . ARG A 1 83 ? 19.238 4.620 3.270 1.00 42.50 83 ARG A CA 1
ATOM 605 C C . ARG A 1 83 ? 20.694 4.187 3.445 1.00 42.50 83 ARG A C 1
ATOM 607 O O . ARG A 1 83 ? 21.054 3.085 3.058 1.00 42.50 83 ARG A O 1
ATOM 614 N N . ALA A 1 84 ? 21.517 5.016 4.082 1.00 38.97 84 ALA A N 1
ATOM 615 C CA . ALA A 1 84 ? 22.929 4.722 4.303 1.00 38.97 84 ALA A CA 1
ATOM 616 C C . ALA A 1 84 ? 23.198 3.632 5.365 1.00 38.97 84 ALA A C 1
ATOM 618 O O . ALA A 1 84 ? 24.287 3.062 5.366 1.00 38.97 84 ALA A O 1
ATOM 619 N N . LYS A 1 85 ? 22.247 3.323 6.266 1.00 37.62 85 LYS A N 1
ATOM 620 C CA . LYS A 1 85 ? 22.537 2.539 7.485 1.00 37.62 85 LYS A CA 1
ATOM 621 C C . LYS A 1 85 ? 22.062 1.081 7.507 1.00 37.62 85 LYS A C 1
ATOM 623 O O . LYS A 1 85 ? 22.694 0.296 8.202 1.00 37.62 85 LYS A O 1
ATOM 628 N N . LEU A 1 86 ? 20.993 0.681 6.805 1.00 39.31 86 LEU A N 1
ATOM 629 C CA . LEU A 1 86 ? 20.267 -0.545 7.217 1.00 39.31 86 LEU A CA 1
ATOM 630 C C . LEU A 1 86 ? 20.319 -1.791 6.314 1.00 39.31 86 LEU A C 1
ATOM 632 O O . LEU A 1 86 ? 19.975 -2.866 6.786 1.00 39.31 86 LEU A O 1
ATOM 636 N N . LYS A 1 87 ? 20.777 -1.717 5.063 1.00 37.75 87 LYS A N 1
ATOM 637 C CA . LYS A 1 87 ? 20.983 -2.911 4.188 1.00 37.75 87 LYS A CA 1
ATOM 638 C C . LYS A 1 87 ? 21.756 -2.615 2.897 1.00 37.75 87 LYS A C 1
ATOM 640 O O . LYS A 1 87 ? 22.046 -3.507 2.109 1.00 37.75 87 LYS A O 1
ATOM 645 N N . HIS A 1 88 ? 22.095 -1.347 2.699 1.00 46.12 88 HIS A N 1
ATOM 646 C CA . HIS A 1 88 ? 22.568 -0.780 1.447 1.00 46.12 88 HIS A CA 1
ATOM 647 C C . HIS A 1 88 ? 24.090 -0.821 1.295 1.00 46.12 88 HIS A C 1
ATOM 649 O O . HIS A 1 88 ? 24.565 -0.656 0.187 1.00 46.12 88 HIS A O 1
ATOM 655 N N . TRP A 1 89 ? 24.880 -1.062 2.349 1.00 44.59 89 TRP A N 1
ATOM 656 C CA . TRP A 1 89 ? 26.339 -0.984 2.206 1.00 44.59 89 TRP A CA 1
ATOM 657 C C . TRP A 1 89 ? 26.928 -2.170 1.428 1.00 44.59 89 TRP A C 1
ATOM 659 O O . TRP A 1 89 ? 27.701 -1.947 0.509 1.00 44.59 89 TRP A O 1
ATOM 669 N N . LEU A 1 90 ? 26.503 -3.407 1.717 1.00 43.47 90 LEU A N 1
ATOM 670 C CA . LEU A 1 90 ? 26.945 -4.610 0.987 1.00 43.47 90 LEU A CA 1
ATOM 671 C C . LEU A 1 90 ? 26.350 -4.706 -0.426 1.00 43.47 90 LEU A C 1
ATOM 673 O O . LEU A 1 90 ? 27.007 -5.168 -1.352 1.00 43.47 90 LEU A O 1
ATOM 677 N N . ALA A 1 91 ? 25.108 -4.249 -0.598 1.00 51.34 91 ALA A N 1
ATOM 678 C CA . ALA A 1 91 ? 24.452 -4.244 -1.898 1.00 51.34 91 ALA A CA 1
ATOM 679 C C . ALA A 1 91 ? 25.045 -3.149 -2.807 1.00 51.34 91 ALA A C 1
ATOM 681 O O . ALA A 1 91 ? 25.368 -3.416 -3.956 1.00 51.34 91 ALA A O 1
ATOM 682 N N . LEU A 1 92 ? 25.304 -1.947 -2.279 1.00 55.75 92 LEU A N 1
ATOM 683 C CA . LEU A 1 92 ? 25.965 -0.868 -3.017 1.00 55.75 92 LEU A CA 1
ATOM 684 C C . LEU A 1 92 ? 27.421 -1.206 -3.358 1.00 55.75 92 LEU A C 1
ATOM 686 O O . LEU A 1 92 ? 27.862 -0.898 -4.460 1.00 55.75 92 LEU A O 1
ATOM 690 N N . THR A 1 93 ? 28.178 -1.851 -2.464 1.00 58.47 93 THR A N 1
ATOM 691 C CA . THR A 1 93 ? 29.547 -2.283 -2.790 1.00 58.47 93 THR A CA 1
ATOM 692 C C . THR A 1 93 ? 29.555 -3.374 -3.853 1.00 58.47 93 THR A C 1
ATOM 694 O O . THR A 1 93 ? 30.349 -3.272 -4.784 1.00 58.47 93 THR A O 1
ATOM 697 N N . ALA A 1 94 ? 28.641 -4.347 -3.792 1.00 57.62 94 ALA A N 1
ATOM 698 C CA . ALA A 1 94 ? 28.469 -5.336 -4.856 1.00 57.62 94 ALA A CA 1
ATOM 699 C C . ALA A 1 94 ? 28.053 -4.679 -6.186 1.00 57.62 94 ALA A C 1
ATOM 701 O O . ALA A 1 94 ? 28.613 -5.003 -7.228 1.00 57.62 94 ALA A O 1
ATOM 702 N N . ALA A 1 95 ? 27.144 -3.697 -6.162 1.00 61.94 95 ALA A N 1
ATOM 703 C CA . ALA A 1 95 ? 26.748 -2.918 -7.338 1.00 61.94 95 ALA A CA 1
ATOM 704 C C . ALA A 1 95 ? 27.936 -2.190 -7.976 1.00 61.94 95 ALA A C 1
ATOM 706 O O . ALA A 1 95 ? 28.138 -2.247 -9.186 1.00 61.94 95 ALA A O 1
ATOM 707 N N . LEU A 1 96 ? 28.740 -1.514 -7.153 1.00 63.53 96 LEU A N 1
ATOM 708 C CA . LEU A 1 96 ? 29.914 -0.769 -7.596 1.00 63.53 96 LEU A CA 1
ATOM 709 C C . LEU A 1 96 ? 31.018 -1.701 -8.108 1.00 63.53 96 LEU A C 1
ATOM 711 O O . LEU A 1 96 ? 31.692 -1.359 -9.075 1.00 63.53 96 LEU A O 1
ATOM 715 N N . GLN A 1 97 ? 31.181 -2.882 -7.507 1.00 64.56 97 GLN A N 1
ATOM 716 C CA . GLN A 1 97 ? 32.098 -3.915 -7.993 1.00 64.56 97 GLN A CA 1
ATOM 717 C C . GLN A 1 97 ? 31.652 -4.477 -9.345 1.00 64.56 97 GLN A C 1
ATOM 719 O O . GLN A 1 97 ? 32.484 -4.631 -10.234 1.00 64.56 97 GLN A O 1
ATOM 724 N N . LEU A 1 98 ? 30.352 -4.721 -9.529 1.00 64.69 98 LEU A N 1
ATOM 725 C CA . LEU A 1 98 ? 29.793 -5.169 -10.804 1.00 64.69 98 LEU A CA 1
ATOM 726 C C . LEU A 1 98 ? 29.964 -4.101 -11.887 1.00 64.69 98 LEU A C 1
ATOM 728 O O . LEU A 1 98 ? 30.511 -4.394 -12.943 1.00 64.69 98 LEU A O 1
ATOM 732 N N . LEU A 1 99 ? 29.590 -2.850 -11.606 1.00 67.25 99 LEU A N 1
ATOM 733 C CA . LEU A 1 99 ? 29.760 -1.735 -12.544 1.00 67.25 99 LEU A CA 1
ATOM 734 C C . LEU A 1 99 ? 31.235 -1.467 -12.874 1.00 67.25 99 LEU A C 1
ATOM 736 O O . LEU A 1 99 ? 31.551 -1.139 -14.013 1.00 67.25 99 LEU A O 1
ATOM 740 N N . GLY A 1 100 ? 32.138 -1.628 -11.903 1.00 67.56 100 GLY A N 1
ATOM 741 C CA . GLY A 1 100 ? 33.583 -1.501 -12.107 1.00 67.56 100 GLY A CA 1
ATOM 742 C C . GLY A 1 100 ? 34.210 -2.664 -12.884 1.00 67.56 100 GLY A C 1
ATOM 743 O O . GLY A 1 100 ? 35.263 -2.482 -13.490 1.00 67.56 100 GLY A O 1
ATOM 744 N N . ALA A 1 101 ? 33.575 -3.839 -12.881 1.00 71.00 101 ALA A N 1
ATOM 745 C CA . ALA A 1 101 ? 34.003 -5.016 -13.636 1.00 71.00 101 ALA A CA 1
ATOM 746 C C . ALA A 1 101 ? 33.430 -5.066 -15.067 1.00 71.00 101 ALA A C 1
ATOM 748 O O . ALA A 1 101 ? 33.914 -5.852 -15.882 1.00 71.00 101 ALA A O 1
ATOM 749 N N . MET A 1 102 ? 32.425 -4.241 -15.379 1.00 75.44 102 MET A N 1
ATOM 750 C CA . MET A 1 102 ? 31.840 -4.124 -16.717 1.00 75.44 102 MET A CA 1
ATOM 751 C C . MET A 1 102 ? 32.662 -3.209 -17.630 1.00 75.44 102 MET A C 1
ATOM 753 O O . MET A 1 102 ? 33.346 -2.280 -17.193 1.00 75.44 102 MET A O 1
ATOM 757 N N . ARG A 1 103 ? 32.547 -3.428 -18.941 1.00 77.88 103 ARG A N 1
ATOM 758 C CA . ARG A 1 103 ? 33.134 -2.550 -19.958 1.00 77.88 103 ARG A CA 1
ATOM 759 C C . ARG A 1 103 ? 32.509 -1.149 -19.885 1.00 77.88 103 ARG A C 1
ATOM 761 O O . ARG A 1 103 ? 31.280 -1.029 -19.835 1.00 77.88 103 ARG A O 1
ATOM 768 N N . PRO A 1 104 ? 33.311 -0.071 -19.954 1.00 77.19 104 PRO A N 1
ATOM 769 C CA . PRO A 1 104 ? 32.811 1.297 -19.812 1.00 77.19 104 PRO A CA 1
ATOM 770 C C . PRO A 1 104 ? 31.817 1.691 -20.915 1.00 77.19 104 PRO A C 1
ATOM 772 O O . PRO A 1 104 ? 30.932 2.517 -20.687 1.00 77.19 104 PRO A O 1
ATOM 775 N N . GLU A 1 105 ? 31.915 1.098 -22.106 1.00 78.31 105 GLU A N 1
ATOM 776 C CA . GLU A 1 105 ? 30.944 1.273 -23.190 1.00 78.31 105 GLU A CA 1
ATOM 777 C C . GLU A 1 105 ? 29.577 0.695 -22.819 1.00 78.31 105 GLU A C 1
ATOM 779 O O . GLU A 1 105 ? 28.556 1.324 -23.099 1.00 78.31 105 GLU A O 1
ATOM 784 N N . VAL A 1 106 ? 29.553 -0.463 -22.151 1.00 70.12 106 VAL A N 1
ATOM 785 C CA . VAL A 1 106 ? 28.314 -1.110 -21.706 1.00 70.12 106 VAL A CA 1
ATOM 786 C C . VAL A 1 106 ? 27.690 -0.315 -20.566 1.00 70.12 106 VAL A C 1
ATOM 788 O O . VAL A 1 106 ? 26.497 -0.039 -20.611 1.00 70.12 106 VAL A O 1
ATOM 791 N N . VAL A 1 107 ? 28.487 0.166 -19.608 1.00 72.38 107 VAL A N 1
ATOM 792 C CA . VAL A 1 107 ? 27.988 1.045 -18.535 1.00 72.38 107 VAL A CA 1
ATOM 793 C C . VAL A 1 107 ? 27.340 2.310 -19.115 1.00 72.38 107 VAL A C 1
ATOM 795 O O . VAL A 1 107 ? 26.213 2.645 -18.755 1.00 72.38 107 VAL A O 1
ATOM 798 N N . LYS A 1 108 ? 27.979 2.966 -20.096 1.00 74.25 108 LYS A N 1
ATOM 799 C CA . LYS A 1 108 ? 27.390 4.125 -20.798 1.00 74.25 108 LYS A CA 1
ATOM 800 C C . LYS A 1 108 ? 26.088 3.781 -21.528 1.00 74.25 108 LYS A C 1
ATOM 802 O O . LYS A 1 108 ? 25.178 4.611 -21.579 1.00 74.25 108 LYS A O 1
ATOM 807 N N . GLN A 1 109 ? 25.998 2.590 -22.120 1.00 71.69 109 GLN A N 1
ATOM 808 C CA . GLN A 1 109 ? 24.775 2.115 -22.770 1.00 71.69 109 GLN A CA 1
ATOM 809 C C . GLN A 1 109 ? 23.660 1.851 -21.751 1.00 71.69 109 GLN A C 1
ATOM 811 O O . GLN A 1 109 ? 22.537 2.296 -21.975 1.00 71.69 109 GLN A O 1
ATOM 816 N N . LEU A 1 110 ? 23.961 1.208 -20.622 1.00 69.62 110 LEU A N 1
ATOM 817 C CA . LEU A 1 110 ? 22.998 0.953 -19.548 1.00 69.62 110 LEU A CA 1
ATOM 818 C C . LEU A 1 110 ? 22.488 2.259 -18.929 1.00 69.62 110 LEU A C 1
ATOM 820 O O . LEU A 1 110 ? 21.281 2.412 -18.757 1.00 69.62 110 LEU A O 1
ATOM 824 N N . ASP A 1 111 ? 23.364 3.241 -18.702 1.00 70.75 111 ASP A N 1
ATOM 825 C CA . ASP A 1 111 ? 22.974 4.580 -18.243 1.00 70.75 111 ASP A CA 1
ATOM 826 C C . ASP A 1 111 ? 22.017 5.267 -19.220 1.00 70.75 111 ASP A C 1
ATOM 828 O O . ASP A 1 111 ? 21.033 5.897 -18.819 1.00 70.75 111 ASP A O 1
ATOM 832 N N . ARG A 1 112 ? 22.293 5.158 -20.524 1.00 73.25 112 ARG A N 1
ATOM 833 C CA . ARG A 1 112 ? 21.416 5.703 -21.563 1.00 73.25 112 ARG A CA 1
ATOM 834 C C . ARG A 1 112 ? 20.054 5.007 -21.551 1.00 73.25 112 ARG A C 1
ATOM 836 O O . ARG A 1 112 ? 19.037 5.695 -21.521 1.00 73.25 112 ARG A O 1
ATOM 843 N N . VAL A 1 113 ? 20.034 3.676 -21.524 1.00 67.81 113 VAL A N 1
ATOM 844 C CA . VAL A 1 113 ? 18.801 2.876 -21.496 1.00 67.81 113 VAL A CA 1
ATOM 845 C C . VAL A 1 113 ? 17.988 3.169 -20.233 1.00 67.81 113 VAL A C 1
ATOM 847 O O . VAL A 1 113 ? 16.783 3.379 -20.321 1.00 67.81 113 VAL A O 1
ATOM 850 N N . GLN A 1 114 ? 18.625 3.301 -19.068 1.00 72.62 114 GLN A N 1
ATOM 851 C CA . GLN A 1 114 ? 17.959 3.689 -17.821 1.00 72.62 114 GLN A CA 1
ATOM 852 C C . GLN A 1 114 ? 17.306 5.075 -17.922 1.00 72.62 114 GLN A C 1
ATOM 854 O O . GLN A 1 114 ? 16.184 5.268 -17.445 1.00 72.62 114 GLN A O 1
ATOM 859 N N . ARG A 1 115 ? 17.970 6.054 -18.553 1.00 71.44 115 ARG A N 1
ATOM 860 C CA . ARG A 1 115 ? 17.376 7.382 -18.798 1.00 71.44 115 ARG A CA 1
ATOM 861 C C . ARG A 1 115 ? 16.177 7.302 -19.738 1.00 71.44 115 ARG A C 1
ATOM 863 O O . ARG A 1 115 ? 15.173 7.955 -19.469 1.00 71.44 115 ARG A O 1
ATOM 870 N N . GLU A 1 116 ? 16.266 6.507 -20.800 1.00 68.75 116 GLU A N 1
ATOM 871 C CA . GLU A 1 116 ? 15.171 6.302 -21.756 1.00 68.75 116 GLU A CA 1
ATOM 872 C C . GLU A 1 116 ? 13.968 5.606 -21.089 1.00 68.75 116 GLU A C 1
ATOM 874 O O . GLU A 1 116 ? 12.839 6.082 -21.226 1.00 68.75 116 GLU A O 1
ATOM 879 N N . ILE A 1 117 ? 14.201 4.570 -20.271 1.00 69.44 117 ILE A N 1
ATOM 880 C CA . ILE A 1 117 ? 13.167 3.899 -19.462 1.00 69.44 117 ILE A CA 1
ATOM 881 C C . ILE A 1 117 ? 12.507 4.888 -18.496 1.00 69.44 117 ILE A C 1
ATOM 883 O O . ILE A 1 117 ? 11.279 4.959 -18.431 1.00 69.44 117 ILE A O 1
ATOM 887 N N . ASN A 1 118 ? 13.296 5.694 -17.779 1.00 71.25 118 ASN A N 1
ATOM 888 C CA . ASN A 1 118 ? 12.769 6.695 -16.849 1.00 71.25 118 ASN A CA 1
ATOM 889 C C . ASN A 1 118 ? 11.951 7.775 -17.566 1.00 71.25 118 ASN A C 1
ATOM 891 O O . ASN A 1 118 ? 10.892 8.172 -17.078 1.00 71.25 118 ASN A O 1
ATOM 895 N N . ALA A 1 119 ? 12.409 8.237 -18.731 1.00 70.62 119 ALA A N 1
ATOM 896 C CA . ALA A 1 119 ? 11.679 9.202 -19.544 1.00 70.62 119 ALA A CA 1
ATOM 897 C C . ALA A 1 119 ? 10.342 8.621 -20.035 1.00 70.62 119 ALA A C 1
ATOM 899 O O . ALA A 1 119 ? 9.309 9.283 -19.921 1.00 70.62 119 ALA A O 1
ATOM 900 N N . ALA A 1 120 ? 10.338 7.372 -20.508 1.00 70.31 120 ALA A N 1
ATOM 901 C CA . ALA A 1 120 ? 9.126 6.675 -20.928 1.00 70.31 120 ALA A CA 1
ATOM 902 C C . ALA A 1 120 ? 8.149 6.457 -19.758 1.00 70.31 120 ALA A C 1
ATOM 904 O O . ALA A 1 120 ? 6.955 6.727 -19.891 1.00 70.31 120 ALA A O 1
ATOM 905 N N . ALA A 1 121 ? 8.646 6.041 -18.589 1.00 72.56 121 ALA A N 1
ATOM 906 C CA . ALA A 1 121 ? 7.838 5.876 -17.382 1.00 72.56 121 ALA A CA 1
ATOM 907 C C . ALA A 1 121 ? 7.217 7.205 -16.920 1.00 72.56 121 ALA A C 1
ATOM 909 O O . ALA A 1 121 ? 6.036 7.250 -16.573 1.00 72.56 121 ALA A O 1
ATOM 910 N N . LEU A 1 122 ? 7.979 8.302 -16.978 1.00 75.81 122 LEU A N 1
ATOM 911 C CA . LEU A 1 122 ? 7.487 9.638 -16.650 1.00 75.81 122 LEU A CA 1
ATOM 912 C C . LEU A 1 122 ? 6.394 10.098 -17.623 1.00 75.81 122 LEU A C 1
ATOM 914 O O . LEU A 1 122 ? 5.380 10.644 -17.186 1.00 75.81 122 LEU A O 1
ATOM 918 N N . LEU A 1 123 ? 6.581 9.880 -18.928 1.00 76.06 123 LEU A N 1
ATOM 919 C CA . LEU A 1 123 ? 5.571 10.193 -19.942 1.00 76.06 123 LEU A CA 1
ATOM 920 C C . LEU A 1 123 ? 4.287 9.393 -19.710 1.00 76.06 123 LEU A C 1
ATOM 922 O O . LEU A 1 123 ? 3.210 9.988 -19.671 1.00 76.06 123 LEU A O 1
ATOM 926 N N . ARG A 1 124 ? 4.402 8.082 -19.458 1.00 83.31 124 ARG A N 1
ATOM 927 C CA . ARG A 1 124 ? 3.264 7.218 -19.111 1.00 83.31 124 ARG A CA 1
ATOM 928 C C . ARG A 1 124 ? 2.526 7.735 -17.877 1.00 83.31 124 ARG A C 1
ATOM 930 O O . ARG A 1 124 ? 1.311 7.899 -17.917 1.00 83.31 124 ARG A O 1
ATOM 937 N N . SER A 1 125 ? 3.246 8.033 -16.796 1.00 79.44 125 SER A N 1
ATOM 938 C CA . SER A 1 125 ? 2.631 8.508 -15.550 1.00 79.44 125 SER A CA 1
ATOM 939 C C . SER A 1 125 ? 1.927 9.860 -15.731 1.00 79.44 125 SER A C 1
ATOM 941 O O . SER A 1 125 ? 0.840 10.083 -15.196 1.00 79.44 125 SER A O 1
ATOM 943 N N . ARG A 1 126 ? 2.493 10.759 -16.552 1.00 83.38 126 ARG A N 1
ATOM 944 C CA . ARG A 1 126 ? 1.848 12.030 -16.927 1.00 83.38 126 ARG A CA 1
ATOM 945 C C . ARG A 1 126 ? 0.563 11.813 -17.722 1.00 83.38 126 ARG A C 1
ATOM 947 O O . ARG A 1 126 ? -0.428 12.469 -17.416 1.00 83.38 126 ARG A O 1
ATOM 954 N N . GLN A 1 127 ? 0.573 10.904 -18.697 1.00 85.75 127 GLN A N 1
ATOM 955 C CA . GLN A 1 127 ? -0.617 10.554 -19.478 1.00 85.75 127 GLN A CA 1
ATOM 956 C C . GLN A 1 127 ? -1.707 9.974 -18.575 1.00 85.75 127 GLN A C 1
ATOM 958 O O . GLN A 1 127 ? -2.805 10.517 -18.533 1.00 85.75 127 GLN A O 1
ATOM 963 N N . ILE A 1 128 ? -1.378 8.962 -17.765 1.00 84.12 128 ILE A N 1
ATOM 964 C CA . ILE A 1 128 ? -2.311 8.355 -16.802 1.00 84.12 128 ILE A CA 1
ATOM 965 C C . ILE A 1 128 ? -2.912 9.425 -15.884 1.00 84.12 128 ILE A C 1
ATOM 967 O O . ILE A 1 128 ? -4.124 9.466 -15.691 1.00 84.12 128 ILE A O 1
ATOM 971 N N . ARG A 1 129 ? -2.088 10.334 -15.350 1.00 88.69 129 ARG A N 1
ATOM 972 C CA . ARG A 1 129 ? -2.567 11.439 -14.512 1.00 88.69 129 ARG A CA 1
ATOM 973 C C . ARG A 1 129 ? -3.549 12.350 -15.250 1.00 88.69 129 ARG A C 1
ATOM 975 O O . ARG A 1 129 ? -4.570 12.701 -14.666 1.00 88.69 129 ARG A O 1
ATOM 982 N N . ALA A 1 130 ? -3.236 12.752 -16.480 1.00 89.31 130 ALA A N 1
ATOM 983 C CA . ALA A 1 130 ? -4.087 13.641 -17.268 1.00 89.31 130 ALA A CA 1
ATOM 984 C C . ALA A 1 130 ? -5.447 12.993 -17.574 1.00 89.31 130 ALA A C 1
ATOM 986 O O . ALA A 1 130 ? -6.487 13.627 -17.380 1.00 89.31 130 ALA A O 1
ATOM 987 N N . GLU A 1 131 ? -5.446 11.715 -17.954 1.00 91.06 131 GLU A N 1
ATOM 988 C CA . GLU A 1 131 ? -6.667 10.938 -18.193 1.00 91.06 131 GLU A CA 1
ATOM 989 C C . GLU A 1 131 ? -7.506 10.806 -16.918 1.00 91.06 131 GLU A C 1
ATOM 991 O O . GLU A 1 131 ? -8.699 11.107 -16.916 1.00 91.06 131 GLU A O 1
ATOM 996 N N . LEU A 1 132 ? -6.879 10.450 -15.792 1.00 93.38 132 LEU A N 1
ATOM 997 C CA . LEU A 1 132 ? -7.561 10.341 -14.501 1.00 93.38 132 LEU A CA 1
ATOM 998 C C . LEU A 1 132 ? -8.162 11.671 -14.044 1.00 93.38 132 LEU A C 1
ATOM 1000 O O . LEU A 1 132 ? -9.265 11.682 -13.508 1.00 93.38 132 LEU A O 1
ATOM 1004 N N . GLN A 1 133 ? -7.464 12.790 -14.242 1.00 92.75 133 GLN A N 1
ATOM 1005 C CA . GLN A 1 133 ? -7.977 14.119 -13.897 1.00 92.75 133 GLN A CA 1
ATOM 1006 C C . GLN A 1 133 ? -9.148 14.528 -14.793 1.00 92.75 133 GLN A C 1
ATOM 1008 O O . GLN A 1 133 ? -10.144 15.052 -14.294 1.00 92.75 133 GLN A O 1
ATOM 1013 N N . THR A 1 134 ? -9.057 14.246 -16.092 1.00 93.62 134 THR A N 1
ATOM 1014 C CA . THR A 1 134 ? -10.131 14.522 -17.057 1.00 93.62 134 THR A CA 1
ATOM 1015 C C . THR A 1 134 ? -11.367 13.683 -16.746 1.00 93.62 134 THR A C 1
ATOM 1017 O O . THR A 1 134 ? -12.483 14.205 -16.707 1.00 93.62 134 THR A O 1
ATOM 1020 N N . PHE A 1 135 ? -11.172 12.402 -16.431 1.00 93.12 135 PHE A N 1
ATOM 1021 C CA . PHE A 1 135 ? -12.228 11.510 -15.969 1.00 93.12 135 PHE A CA 1
ATOM 1022 C C . PHE A 1 135 ? -12.853 12.011 -14.660 1.00 93.12 135 PHE A C 1
ATOM 1024 O O . PHE A 1 135 ? -14.074 12.162 -14.574 1.00 93.12 135 PHE A O 1
ATOM 1031 N N . ALA A 1 136 ? -12.019 12.342 -13.668 1.00 94.00 136 ALA A N 1
ATOM 1032 C CA . ALA A 1 136 ? -12.451 12.845 -12.369 1.00 94.00 136 ALA A CA 1
ATOM 1033 C C . ALA A 1 136 ? -13.220 14.166 -12.474 1.00 94.00 136 ALA A C 1
ATOM 1035 O O . ALA A 1 136 ? -14.049 14.446 -11.617 1.00 94.00 136 ALA A O 1
ATOM 1036 N N . ALA A 1 137 ? -12.973 14.998 -13.487 1.00 93.00 137 ALA A N 1
ATOM 1037 C CA . ALA A 1 137 ? -13.703 16.251 -13.661 1.00 93.00 137 ALA A CA 1
ATOM 1038 C C . ALA A 1 137 ? -15.196 16.034 -13.969 1.00 93.00 137 ALA A C 1
ATOM 1040 O O . ALA A 1 137 ? -16.021 16.838 -13.533 1.00 93.00 137 ALA A O 1
ATOM 1041 N N . HIS A 1 138 ? -15.542 14.936 -14.647 1.00 92.94 138 HIS A N 1
ATOM 1042 C CA . HIS A 1 138 ? -16.880 14.720 -15.209 1.00 92.94 138 HIS A CA 1
ATOM 1043 C C . HIS A 1 138 ? -17.627 13.529 -14.604 1.00 92.94 138 HIS A C 1
ATOM 1045 O O . HIS A 1 138 ? -18.845 13.441 -14.745 1.00 92.94 138 HIS A O 1
ATOM 1051 N N . THR A 1 139 ? -16.919 12.619 -13.932 1.00 93.81 139 THR A N 1
ATOM 1052 C CA . THR A 1 139 ? -17.469 11.305 -13.590 1.00 93.81 139 THR A CA 1
ATOM 1053 C C . THR A 1 139 ? -17.340 11.009 -12.103 1.00 93.81 139 THR A C 1
ATOM 1055 O O . THR A 1 139 ? -16.290 11.213 -11.491 1.00 93.81 139 THR A O 1
ATOM 1058 N N . TRP A 1 140 ? -18.427 10.496 -11.531 1.00 95.50 140 TRP A N 1
ATOM 1059 C CA . TRP A 1 140 ? -18.452 9.883 -10.207 1.00 95.50 140 TRP A CA 1
ATOM 1060 C C . TRP A 1 140 ? -18.285 8.373 -10.350 1.00 95.50 140 TRP A C 1
ATOM 1062 O O . TRP A 1 140 ? -18.763 7.786 -11.320 1.00 95.50 140 TRP A O 1
ATOM 1072 N N . LEU A 1 141 ? -17.621 7.743 -9.388 1.00 95.94 141 LEU A N 1
ATOM 1073 C CA . LEU A 1 141 ? -17.357 6.308 -9.419 1.00 95.94 141 LEU A CA 1
ATOM 1074 C C . LEU A 1 141 ? -17.658 5.659 -8.072 1.00 95.94 141 LEU A C 1
ATOM 1076 O O . LEU A 1 141 ? -17.678 6.327 -7.038 1.00 95.94 141 LEU A O 1
ATOM 1080 N N . SER A 1 142 ? -17.863 4.347 -8.085 1.00 95.69 142 SER A N 1
ATOM 1081 C CA . SER A 1 142 ? -17.906 3.563 -6.860 1.00 95.69 142 SER A CA 1
ATOM 1082 C C . SER A 1 142 ? -16.507 3.170 -6.379 1.00 95.69 142 SER A C 1
ATOM 1084 O O . SER A 1 142 ? -15.542 3.112 -7.149 1.00 95.69 142 SER A O 1
ATOM 1086 N N . SER A 1 143 ? -16.389 2.831 -5.101 1.00 93.81 143 SER A N 1
ATOM 1087 C CA . SER A 1 143 ? -15.169 2.301 -4.497 1.00 93.81 143 SER A CA 1
ATOM 1088 C C . SER A 1 143 ? -14.740 0.981 -5.151 1.00 93.81 143 SER A C 1
ATOM 1090 O O . SER A 1 143 ? -13.555 0.747 -5.379 1.00 93.81 143 SER A O 1
ATOM 1092 N N . ALA A 1 144 ? -15.697 0.154 -5.582 1.00 92.25 144 ALA A N 1
ATOM 1093 C CA . ALA A 1 144 ? -15.422 -1.061 -6.343 1.00 92.25 144 ALA A CA 1
ATOM 1094 C C . ALA A 1 144 ? -14.783 -0.760 -7.713 1.00 92.25 144 ALA A C 1
ATOM 1096 O O . ALA A 1 144 ? -13.890 -1.485 -8.156 1.00 92.25 144 ALA A O 1
ATOM 1097 N N . GLN A 1 145 ? -15.201 0.319 -8.384 1.00 92.69 145 GLN A N 1
ATOM 1098 C CA . GLN A 1 145 ? -14.568 0.769 -9.627 1.00 92.69 145 GLN A CA 1
ATOM 1099 C C . GLN A 1 145 ? -13.151 1.293 -9.369 1.00 92.69 145 GLN A C 1
ATOM 1101 O O . GLN A 1 145 ? -12.239 0.931 -10.111 1.00 92.69 145 GLN A O 1
ATOM 1106 N N . LEU A 1 146 ? -12.934 2.047 -8.284 1.00 95.19 146 LEU A N 1
ATOM 1107 C CA . LEU A 1 146 ? -11.589 2.467 -7.872 1.00 95.19 146 LEU A CA 1
ATOM 1108 C C . LEU A 1 146 ? -10.690 1.250 -7.616 1.00 95.19 146 LEU A C 1
ATOM 1110 O O . LEU A 1 146 ? -9.586 1.176 -8.145 1.00 95.19 146 LEU A O 1
ATOM 1114 N N . SER A 1 147 ? -11.187 0.251 -6.888 1.00 93.88 147 SER A N 1
ATOM 1115 C CA . SER A 1 147 ? -10.473 -1.006 -6.643 1.00 93.88 147 SER A CA 1
ATOM 1116 C C . SER A 1 147 ? -10.065 -1.718 -7.936 1.00 93.88 147 SER A C 1
ATOM 1118 O O . SER A 1 147 ? -8.962 -2.255 -8.023 1.00 93.88 147 SER A O 1
ATOM 1120 N N . ARG A 1 148 ? -10.917 -1.708 -8.971 1.00 90.88 148 ARG A N 1
ATOM 1121 C CA . ARG A 1 148 ? -10.569 -2.259 -10.293 1.00 90.88 148 ARG A CA 1
ATOM 1122 C C . ARG A 1 148 ? -9.445 -1.464 -10.955 1.00 90.88 148 ARG A C 1
ATOM 1124 O O . ARG A 1 148 ? -8.501 -2.078 -11.440 1.00 90.88 148 ARG A O 1
ATOM 1131 N N . VAL A 1 149 ? -9.499 -0.131 -10.915 1.00 91.50 149 VAL A N 1
ATOM 1132 C CA . VAL A 1 149 ? -8.415 0.730 -11.424 1.00 91.50 149 VAL A CA 1
ATOM 1133 C C . VAL A 1 149 ? -7.094 0.407 -10.719 1.00 91.50 149 VAL A C 1
ATOM 1135 O O . VAL A 1 149 ? -6.083 0.195 -11.384 1.00 91.50 149 VAL A O 1
ATOM 1138 N N . LEU A 1 150 ? -7.104 0.274 -9.389 1.00 92.38 150 LEU A N 1
ATOM 1139 C CA . LEU A 1 150 ? -5.904 -0.053 -8.609 1.00 92.38 150 LEU A CA 1
ATOM 1140 C C . LEU A 1 150 ? -5.329 -1.440 -8.916 1.00 92.38 150 LEU A C 1
ATOM 1142 O O . LEU A 1 150 ? -4.123 -1.625 -8.793 1.00 92.38 150 LEU A O 1
ATOM 1146 N N . ARG A 1 151 ? -6.162 -2.405 -9.323 1.00 88.00 151 ARG A N 1
ATOM 1147 C CA . ARG A 1 151 ? -5.707 -3.742 -9.745 1.00 88.00 151 ARG A CA 1
ATOM 1148 C C . ARG A 1 151 ? -5.104 -3.752 -11.149 1.00 88.00 151 ARG A C 1
ATOM 1150 O O . ARG A 1 151 ? -4.246 -4.583 -11.420 1.00 88.00 151 ARG A O 1
ATOM 1157 N N . VAL A 1 152 ? -5.553 -2.859 -12.031 1.00 84.88 152 VAL A N 1
ATOM 1158 C CA . VAL A 1 152 ? -5.023 -2.732 -13.400 1.00 84.88 152 VAL A CA 1
ATOM 1159 C C . VAL A 1 152 ? -3.686 -1.987 -13.408 1.00 84.88 152 VAL A C 1
ATOM 1161 O O . VAL A 1 152 ? -2.791 -2.316 -14.185 1.00 84.88 152 VAL A O 1
ATOM 1164 N N . LEU A 1 153 ? -3.529 -0.989 -12.539 1.00 82.12 153 LEU A N 1
ATOM 1165 C CA . LEU A 1 153 ? -2.295 -0.219 -12.429 1.00 82.12 153 LEU A CA 1
ATOM 1166 C C . LEU A 1 153 ? -1.230 -1.009 -11.657 1.00 82.12 153 LEU A C 1
ATOM 1168 O O . LEU A 1 153 ? -1.382 -1.284 -10.472 1.00 82.12 153 LEU A O 1
ATOM 1172 N N . SER A 1 154 ? -0.122 -1.340 -12.318 1.00 77.06 154 SER A N 1
ATOM 1173 C CA . SER A 1 154 ? 0.976 -2.102 -11.709 1.00 77.06 154 SER A CA 1
ATOM 1174 C C . SER A 1 154 ? 1.992 -1.233 -10.961 1.00 77.06 154 SER A C 1
ATOM 1176 O O . SER A 1 154 ? 2.629 -1.705 -10.020 1.00 77.06 154 SER A O 1
ATOM 1178 N N . ALA A 1 155 ? 2.157 0.029 -11.365 1.00 78.69 155 ALA A N 1
ATOM 1179 C CA . ALA A 1 155 ? 3.152 0.931 -10.793 1.00 78.69 155 ALA A CA 1
ATOM 1180 C C . ALA A 1 155 ? 2.610 1.703 -9.582 1.00 78.69 155 ALA A C 1
ATOM 1182 O O . ALA A 1 155 ? 1.525 2.285 -9.631 1.00 78.69 155 ALA A O 1
ATOM 1183 N N . GLU A 1 156 ? 3.412 1.783 -8.519 1.00 83.56 156 GLU A N 1
ATOM 1184 C CA . GLU A 1 156 ? 3.009 2.389 -7.242 1.00 83.56 156 GLU A CA 1
ATOM 1185 C C . GLU A 1 156 ? 2.650 3.873 -7.358 1.00 83.56 156 GLU A C 1
ATOM 1187 O O . GLU A 1 156 ? 1.640 4.337 -6.830 1.00 83.56 156 GLU A O 1
ATOM 1192 N N . GLN A 1 157 ? 3.439 4.624 -8.128 1.00 83.31 157 GLN A N 1
ATOM 1193 C CA . GLN A 1 157 ? 3.174 6.043 -8.376 1.00 83.31 157 GLN A CA 1
ATOM 1194 C C . GLN A 1 157 ? 1.855 6.263 -9.127 1.00 83.31 157 GLN A C 1
ATOM 1196 O O . GLN A 1 157 ? 1.140 7.235 -8.858 1.00 83.31 157 GLN A O 1
ATOM 1201 N N . ASP A 1 158 ? 1.527 5.360 -10.052 1.00 85.06 158 ASP A N 1
ATOM 1202 C CA . ASP A 1 158 ? 0.324 5.446 -10.875 1.00 85.06 158 ASP A CA 1
ATOM 1203 C C . ASP A 1 158 ? -0.908 5.086 -10.027 1.00 85.06 158 ASP A C 1
ATOM 1205 O O . ASP A 1 158 ? -1.889 5.833 -10.032 1.00 85.06 158 ASP A O 1
ATOM 1209 N N . ARG A 1 159 ? -0.820 4.037 -9.191 1.00 89.81 159 ARG A N 1
ATOM 1210 C CA . ARG A 1 159 ? -1.844 3.697 -8.184 1.00 89.81 159 ARG A CA 1
ATOM 1211 C C . ARG A 1 159 ? -2.086 4.846 -7.211 1.00 89.81 159 ARG A C 1
ATOM 1213 O O . ARG A 1 159 ? -3.224 5.279 -7.042 1.00 89.81 159 ARG A O 1
ATOM 1220 N N . GLY A 1 160 ? -1.024 5.405 -6.630 1.00 90.69 160 GLY A N 1
ATOM 1221 C CA . GLY A 1 160 ? -1.134 6.546 -5.723 1.00 90.69 160 GLY A CA 1
ATOM 1222 C C . GLY A 1 160 ? -1.729 7.788 -6.398 1.00 90.69 160 GLY A C 1
ATOM 1223 O O . GLY A 1 160 ? -2.510 8.523 -5.799 1.00 90.69 160 GLY A O 1
ATOM 1224 N N . THR A 1 161 ? -1.406 8.030 -7.670 1.00 90.25 161 THR A N 1
ATOM 1225 C CA . THR A 1 161 ? -2.033 9.107 -8.452 1.00 90.25 161 THR A CA 1
ATOM 1226 C C . THR A 1 161 ? -3.522 8.850 -8.674 1.00 90.25 161 THR A C 1
ATOM 1228 O O . THR A 1 161 ? -4.311 9.768 -8.470 1.00 90.25 161 THR A O 1
ATOM 1231 N N . ALA A 1 162 ? -3.918 7.619 -9.007 1.00 93.19 162 ALA A N 1
ATOM 1232 C CA . ALA A 1 162 ? -5.322 7.244 -9.154 1.00 93.19 162 ALA A CA 1
ATOM 1233 C C . ALA A 1 162 ? -6.124 7.475 -7.874 1.00 93.19 162 ALA A C 1
ATOM 1235 O O . ALA A 1 162 ? -7.173 8.113 -7.939 1.00 93.19 162 ALA A O 1
ATOM 1236 N N . VAL A 1 163 ? -5.610 7.047 -6.715 1.00 94.94 163 VAL A N 1
ATOM 1237 C CA . VAL A 1 163 ? -6.283 7.296 -5.432 1.00 94.94 163 VAL A CA 1
ATOM 1238 C C . VAL A 1 163 ? -6.475 8.791 -5.217 1.00 94.94 163 VAL A C 1
ATOM 1240 O O . VAL A 1 163 ? -7.603 9.218 -5.014 1.00 94.94 163 VAL A O 1
ATOM 1243 N N . VAL A 1 164 ? -5.421 9.605 -5.323 1.00 93.75 164 VAL A N 1
ATOM 1244 C CA . VAL A 1 164 ? -5.525 11.052 -5.056 1.00 93.75 164 VAL A CA 1
ATOM 1245 C C . VAL A 1 164 ? -6.476 11.756 -6.023 1.00 93.75 164 VAL A C 1
ATOM 1247 O O . VAL A 1 164 ? -7.284 12.576 -5.594 1.00 93.75 164 VAL A O 1
ATOM 1250 N N . SER A 1 165 ? -6.412 11.434 -7.315 1.00 94.06 165 SER A N 1
ATOM 1251 C CA . SER A 1 165 ? -7.264 12.058 -8.332 1.00 94.06 165 SER A CA 1
ATOM 1252 C C . SER A 1 165 ? -8.736 11.668 -8.199 1.00 94.06 165 SER A C 1
ATOM 1254 O O . SER A 1 165 ? -9.609 12.491 -8.468 1.00 94.06 165 SER A O 1
ATOM 1256 N N . LEU A 1 166 ? -9.019 10.430 -7.789 1.00 95.31 166 LEU A N 1
ATOM 1257 C CA . LEU A 1 166 ? -10.377 9.886 -7.739 1.00 95.31 166 LEU A CA 1
ATOM 1258 C C . LEU A 1 166 ? -11.000 9.938 -6.340 1.00 95.31 166 LEU A C 1
ATOM 1260 O O . LEU A 1 166 ? -12.211 9.773 -6.220 1.00 95.31 166 LEU A O 1
ATOM 1264 N N . TRP A 1 167 ? -10.217 10.212 -5.291 1.00 94.38 167 TRP A N 1
ATOM 1265 C CA . TRP A 1 167 ? -10.659 10.185 -3.893 1.00 94.38 167 TRP A CA 1
ATOM 1266 C C . TRP A 1 167 ? -11.931 10.995 -3.655 1.00 94.38 167 TRP A C 1
ATOM 1268 O O . TRP A 1 167 ? -12.870 10.522 -3.020 1.00 94.38 167 TRP A O 1
ATOM 1278 N N . SER A 1 168 ? -11.992 12.223 -4.175 1.00 92.31 168 SER A N 1
ATOM 1279 C CA . SER A 1 168 ? -13.145 13.110 -3.994 1.00 92.31 168 SER A CA 1
ATOM 1280 C C . SER A 1 168 ? -14.370 12.701 -4.821 1.00 92.31 168 SER A C 1
ATOM 1282 O O . SER A 1 168 ? -15.466 13.183 -4.543 1.00 92.31 168 SER A O 1
ATOM 1284 N N . ARG A 1 169 ? -14.197 11.801 -5.796 1.00 95.38 169 ARG A N 1
ATOM 1285 C CA . ARG A 1 169 ? -15.217 11.356 -6.757 1.00 95.38 169 ARG A CA 1
ATOM 1286 C C . ARG A 1 169 ? -15.840 10.006 -6.421 1.00 95.38 169 ARG A C 1
ATOM 1288 O O . ARG A 1 169 ? -16.736 9.563 -7.137 1.00 95.38 169 ARG A O 1
ATOM 1295 N N . VAL A 1 170 ? -15.402 9.368 -5.338 1.00 95.94 170 VAL A N 1
ATOM 1296 C CA . VAL A 1 170 ? -16.025 8.135 -4.855 1.00 95.94 170 VAL A CA 1
ATOM 1297 C C . VAL A 1 170 ? -17.326 8.449 -4.114 1.00 95.94 170 VAL A C 1
ATOM 1299 O O . VAL A 1 170 ? -17.328 9.234 -3.160 1.00 95.94 170 VAL A O 1
ATOM 1302 N N . VAL A 1 171 ? -18.429 7.840 -4.557 1.00 94.31 171 VAL A N 1
ATOM 1303 C CA . VAL A 1 171 ? -19.776 8.068 -3.998 1.00 94.31 171 VAL A CA 1
ATOM 1304 C C . VAL A 1 171 ? -20.000 7.305 -2.691 1.00 94.31 171 VAL A C 1
ATOM 1306 O O . VAL A 1 171 ? -20.504 7.854 -1.715 1.00 94.31 171 VAL A O 1
ATOM 1309 N N . ASP A 1 172 ? -19.566 6.052 -2.637 1.00 93.44 172 ASP A N 1
ATOM 1310 C CA . ASP A 1 172 ? -19.713 5.121 -1.521 1.00 93.44 172 ASP A CA 1
ATOM 1311 C C . ASP A 1 172 ? -18.455 5.133 -0.646 1.00 93.44 172 ASP A C 1
ATOM 1313 O O . ASP A 1 172 ? -17.628 4.221 -0.652 1.00 93.44 172 ASP A O 1
ATOM 1317 N N . ARG A 1 173 ? -18.317 6.200 0.146 1.00 88.62 173 ARG A N 1
ATOM 1318 C CA . ARG A 1 173 ? -17.142 6.438 1.004 1.00 88.62 173 ARG A CA 1
ATOM 1319 C C . ARG A 1 173 ? -16.802 5.277 1.935 1.00 88.62 173 ARG A C 1
ATOM 1321 O O . ARG A 1 173 ? -15.626 5.026 2.160 1.00 88.62 173 ARG A O 1
ATOM 1328 N N . ALA A 1 174 ? -17.801 4.537 2.412 1.00 85.75 174 ALA A N 1
ATOM 1329 C CA . ALA A 1 174 ? -17.586 3.377 3.276 1.00 85.75 174 ALA A CA 1
ATOM 1330 C C . ALA A 1 174 ? -16.746 2.267 2.611 1.00 85.75 174 ALA A C 1
ATOM 1332 O O . ALA A 1 174 ? -15.998 1.580 3.303 1.00 85.75 174 ALA A O 1
ATOM 1333 N N . GLY A 1 175 ? -16.831 2.111 1.284 1.00 86.94 175 GLY A N 1
ATOM 1334 C CA . GLY A 1 175 ? -16.066 1.108 0.535 1.00 86.94 175 GLY A CA 1
ATOM 1335 C C . GLY A 1 175 ? -14.646 1.550 0.158 1.00 86.94 175 GLY A C 1
ATOM 1336 O O . GLY A 1 175 ? -13.852 0.748 -0.336 1.00 86.94 175 GLY A O 1
ATOM 1337 N N . LEU A 1 176 ? -14.266 2.812 0.417 1.00 91.56 176 LEU A N 1
ATOM 1338 C CA . LEU A 1 176 ? -12.886 3.280 0.201 1.00 91.56 176 LEU A CA 1
ATOM 1339 C C . LEU A 1 176 ? -11.873 2.491 1.027 1.00 91.56 176 LEU A C 1
ATOM 1341 O O . LEU A 1 176 ? -10.730 2.339 0.605 1.00 91.56 176 LEU A O 1
ATOM 1345 N N . TYR A 1 177 ? -12.306 1.965 2.170 1.00 89.88 177 TYR A N 1
ATOM 1346 C CA . TYR A 1 177 ? -11.489 1.116 3.018 1.00 89.88 177 TYR A CA 1
ATOM 1347 C C . TYR A 1 177 ? -10.961 -0.116 2.268 1.00 89.88 177 TYR A C 1
ATOM 1349 O O . TYR A 1 177 ? -9.761 -0.379 2.297 1.00 89.88 177 TYR A O 1
ATOM 1357 N N . ASP A 1 178 ? -11.812 -0.802 1.506 1.00 87.25 178 ASP A N 1
ATOM 1358 C CA . ASP A 1 178 ? -11.408 -1.988 0.741 1.00 87.25 178 ASP A CA 1
ATOM 1359 C C . ASP A 1 178 ? -10.441 -1.623 -0.392 1.00 87.25 178 ASP A C 1
ATOM 1361 O O . ASP A 1 178 ? -9.491 -2.351 -0.674 1.00 87.25 178 ASP A O 1
ATOM 1365 N N . SER A 1 179 ? -10.639 -0.450 -1.005 1.00 91.38 179 SER A N 1
ATOM 1366 C CA . SER A 1 179 ? -9.715 0.080 -2.018 1.00 91.38 179 SER A CA 1
ATOM 1367 C C . SER A 1 179 ? -8.347 0.401 -1.416 1.00 91.38 179 SER A C 1
ATOM 1369 O O . SER A 1 179 ? -7.321 0.151 -2.044 1.00 91.38 179 SER A O 1
ATOM 1371 N N . TRP A 1 180 ? -8.326 0.928 -0.191 1.00 90.94 180 TRP A N 1
ATOM 1372 C CA . TRP A 1 180 ? -7.101 1.266 0.524 1.00 90.94 180 TRP A CA 1
ATOM 1373 C C . TRP A 1 180 ? -6.280 0.026 0.889 1.00 90.94 180 TRP A C 1
ATOM 1375 O O . TRP A 1 180 ? -5.058 0.039 0.778 1.00 90.94 180 TRP A O 1
ATOM 1385 N N . GLN A 1 181 ? -6.942 -1.077 1.247 1.00 87.44 181 GLN A N 1
ATOM 1386 C CA . GLN A 1 181 ? -6.275 -2.344 1.568 1.00 87.44 181 GLN A CA 1
ATOM 1387 C C . GLN A 1 181 ? -5.555 -3.000 0.383 1.00 87.44 181 GLN A C 1
ATOM 1389 O O . GLN A 1 181 ? -4.700 -3.856 0.589 1.00 87.44 181 GLN A O 1
ATOM 1394 N N . LEU A 1 182 ? -5.871 -2.612 -0.856 1.00 88.25 182 LEU A N 1
ATOM 1395 C CA . LEU A 1 182 ? -5.152 -3.093 -2.043 1.00 88.25 182 LEU A CA 1
ATOM 1396 C C . LEU A 1 182 ? -3.752 -2.477 -2.183 1.00 88.25 182 LEU A C 1
ATOM 1398 O O . LEU A 1 182 ? -2.954 -2.933 -3.006 1.00 88.25 182 LEU A O 1
ATOM 1402 N N . LEU A 1 183 ? -3.473 -1.421 -1.422 1.00 89.25 183 LEU A N 1
ATOM 1403 C CA . LEU A 1 183 ? -2.235 -0.661 -1.475 1.00 89.25 183 LEU A CA 1
ATOM 1404 C C . LEU A 1 183 ? -1.216 -1.244 -0.498 1.00 89.25 183 LEU A C 1
ATOM 1406 O O . LEU A 1 183 ? -1.559 -1.643 0.616 1.00 89.25 183 LEU A O 1
ATOM 1410 N N . ARG A 1 184 ? 0.051 -1.239 -0.908 1.00 86.38 184 ARG A N 1
ATOM 1411 C CA . ARG A 1 184 ? 1.190 -1.603 -0.062 1.00 86.38 184 ARG A CA 1
ATOM 1412 C C . ARG A 1 184 ? 1.429 -0.537 1.002 1.00 86.38 184 ARG A C 1
ATOM 1414 O O . ARG A 1 184 ? 1.017 0.612 0.843 1.00 86.38 184 ARG A O 1
ATOM 1421 N N . PHE A 1 185 ? 2.134 -0.897 2.067 1.00 81.88 185 PHE A N 1
ATOM 1422 C CA . PHE A 1 185 ? 2.390 0.002 3.194 1.00 81.88 185 PHE A CA 1
ATOM 1423 C C . PHE A 1 185 ? 3.114 1.288 2.775 1.00 81.88 185 PHE A C 1
ATOM 1425 O O . PHE A 1 185 ? 2.772 2.377 3.238 1.00 81.88 185 PHE A O 1
ATOM 1432 N N . GLU A 1 186 ? 4.046 1.191 1.828 1.00 82.62 186 GLU A N 1
ATOM 1433 C CA . GLU A 1 186 ? 4.777 2.330 1.273 1.00 82.62 186 GLU A CA 1
ATOM 1434 C C . GLU A 1 186 ? 3.838 3.307 0.553 1.00 82.62 186 GLU A C 1
ATOM 1436 O O . GLU A 1 186 ? 3.975 4.528 0.674 1.00 82.62 186 GLU A O 1
ATOM 1441 N N . GLU A 1 187 ? 2.843 2.771 -0.154 1.00 87.31 187 GLU A N 1
ATOM 1442 C CA . GLU A 1 187 ? 1.842 3.553 -0.875 1.00 87.31 187 GLU A CA 1
ATOM 1443 C C . GLU A 1 187 ? 0.856 4.213 0.077 1.00 87.31 187 GLU A C 1
ATOM 1445 O O . GLU A 1 187 ? 0.563 5.397 -0.078 1.00 87.31 187 GLU A O 1
ATOM 1450 N N . GLN A 1 188 ? 0.371 3.469 1.077 1.00 88.44 188 GLN A N 1
ATOM 1451 C CA . GLN A 1 188 ? -0.519 3.996 2.110 1.00 88.44 188 GLN A CA 1
ATOM 1452 C C . GLN A 1 188 ? 0.141 5.177 2.828 1.00 88.44 188 GLN A C 1
ATOM 1454 O O . GLN A 1 188 ? -0.469 6.239 2.952 1.00 88.44 188 GLN A O 1
ATOM 1459 N N . ARG A 1 189 ? 1.418 5.037 3.206 1.00 85.06 189 ARG A N 1
ATOM 1460 C CA . ARG A 1 189 ? 2.199 6.115 3.826 1.00 85.06 189 ARG A CA 1
ATOM 1461 C C . ARG A 1 189 ? 2.309 7.336 2.916 1.00 85.06 189 ARG A C 1
ATOM 1463 O O . ARG A 1 189 ? 2.024 8.450 3.347 1.00 85.06 189 ARG A O 1
ATOM 1470 N N . ALA A 1 190 ? 2.681 7.137 1.650 1.00 85.44 190 ALA A N 1
ATOM 1471 C CA . ALA A 1 190 ? 2.787 8.229 0.684 1.00 85.44 190 ALA A CA 1
ATOM 1472 C C . ALA A 1 190 ? 1.443 8.942 0.455 1.00 85.44 190 ALA A C 1
ATOM 1474 O O . ALA A 1 190 ? 1.403 10.150 0.217 1.00 85.44 190 ALA A O 1
ATOM 1475 N N . LEU A 1 191 ? 0.335 8.203 0.516 1.00 90.31 191 LEU A N 1
ATOM 1476 C CA . LEU A 1 191 ? -1.008 8.740 0.340 1.00 90.31 191 LEU A CA 1
ATOM 1477 C C . LEU A 1 191 ? -1.514 9.499 1.560 1.00 90.31 191 LEU A C 1
ATOM 1479 O O . LEU A 1 191 ? -2.137 10.541 1.370 1.00 90.31 191 LEU A O 1
ATOM 1483 N N . LEU A 1 192 ? -1.214 9.042 2.779 1.00 88.31 192 LEU A N 1
ATOM 1484 C CA . LEU A 1 192 ? -1.529 9.776 4.008 1.00 88.31 192 LEU A CA 1
ATOM 1485 C C . LEU A 1 192 ? -0.936 11.189 3.969 1.00 88.31 192 LEU A C 1
ATOM 1487 O O . LEU A 1 192 ? -1.661 12.160 4.172 1.00 88.31 192 LEU A O 1
ATOM 1491 N N . SER A 1 193 ? 0.335 11.322 3.576 1.00 86.75 193 SER A N 1
ATOM 1492 C CA . SER A 1 193 ? 0.987 12.632 3.436 1.00 86.75 193 SER A CA 1
ATOM 1493 C C . SER A 1 193 ? 0.378 13.516 2.339 1.00 86.75 193 SER A C 1
ATOM 1495 O O . SER A 1 193 ? 0.510 14.734 2.395 1.00 86.75 193 SER A O 1
ATOM 1497 N N . ARG A 1 194 ? -0.270 12.932 1.320 1.00 89.94 194 ARG A N 1
ATOM 1498 C CA . ARG A 1 194 ? -0.870 13.678 0.195 1.00 89.94 194 ARG A CA 1
ATOM 1499 C C . ARG A 1 194 ? -2.328 14.060 0.427 1.00 89.94 194 ARG A C 1
ATOM 1501 O O . ARG A 1 194 ? -2.763 15.084 -0.089 1.00 89.94 194 ARG A O 1
ATOM 1508 N N . LEU A 1 195 ? -3.084 13.216 1.124 1.00 91.50 195 LEU A N 1
ATOM 1509 C CA . LEU A 1 195 ? -4.514 13.404 1.382 1.00 91.50 195 LEU A CA 1
ATOM 1510 C C . LEU A 1 195 ? -4.790 14.078 2.730 1.00 91.50 195 LEU A C 1
ATOM 1512 O O . LEU A 1 195 ? -5.870 14.637 2.906 1.00 91.50 195 LEU A O 1
ATOM 1516 N N . GLY A 1 196 ? -3.830 14.034 3.654 1.00 90.31 196 GLY A N 1
ATOM 1517 C CA . GLY A 1 196 ? -3.981 14.498 5.028 1.00 90.31 196 GLY A CA 1
ATOM 1518 C C . GLY A 1 196 ? -4.386 13.359 5.960 1.00 90.31 196 GLY A C 1
ATOM 1519 O O . GLY A 1 196 ? -5.285 12.566 5.660 1.00 90.31 196 GLY A O 1
ATOM 1520 N N . PHE A 1 197 ? -3.730 13.290 7.115 1.00 90.00 197 PHE A N 1
ATOM 1521 C CA . PHE A 1 197 ? -3.871 12.183 8.056 1.00 90.00 197 PHE A CA 1
ATOM 1522 C C . PHE A 1 197 ? -5.275 12.139 8.667 1.00 90.00 197 PHE A C 1
ATOM 1524 O O . PHE A 1 197 ? -5.931 11.095 8.615 1.00 90.00 197 PHE A O 1
ATOM 1531 N N . TRP A 1 198 ? -5.793 13.277 9.151 1.00 90.06 198 TRP A N 1
ATOM 1532 C CA . TRP A 1 198 ? -7.170 13.333 9.663 1.00 90.06 198 TRP A CA 1
ATOM 1533 C C . TRP A 1 198 ? -8.217 13.131 8.588 1.00 90.06 198 TRP A C 1
ATOM 1535 O O . TRP A 1 198 ? -9.267 12.556 8.865 1.00 90.06 198 TRP A O 1
ATOM 1545 N N . HIS A 1 199 ?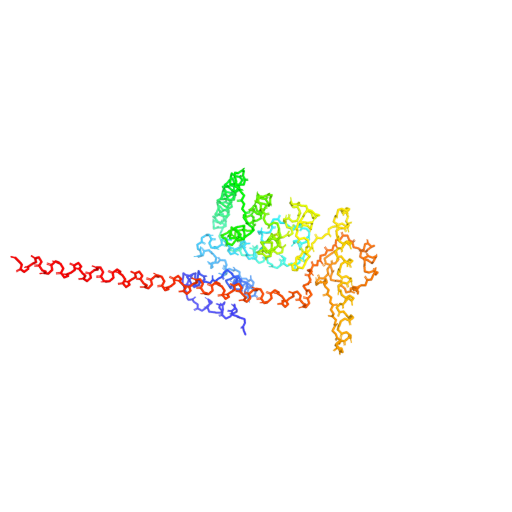 -7.957 13.600 7.368 1.00 90.56 199 HIS A N 1
ATOM 1546 C CA . HIS A 1 199 ? -8.914 13.437 6.285 1.00 90.56 199 HIS A CA 1
ATOM 1547 C C . HIS A 1 199 ? -9.095 11.957 5.941 1.00 90.56 199 HIS A C 1
ATOM 1549 O O . HIS A 1 199 ? -10.224 11.472 5.863 1.00 90.56 199 HIS A O 1
ATOM 1555 N N . VAL A 1 200 ? -7.990 11.221 5.803 1.00 90.69 200 VAL A N 1
ATOM 1556 C CA . VAL A 1 200 ? -8.032 9.775 5.567 1.00 90.69 200 VAL A CA 1
ATOM 1557 C C . VAL A 1 200 ? -8.656 9.058 6.761 1.00 90.69 200 VAL A C 1
ATOM 1559 O O . VAL A 1 200 ? -9.569 8.257 6.568 1.00 90.69 200 VAL A O 1
ATOM 1562 N N . TRP A 1 201 ? -8.240 9.385 7.987 1.00 90.00 201 TRP A N 1
ATOM 1563 C CA . TRP A 1 201 ? -8.815 8.796 9.196 1.00 90.00 201 TRP A CA 1
ATOM 1564 C C . TRP A 1 201 ? -10.332 9.001 9.290 1.00 90.00 201 TRP A C 1
ATOM 1566 O O . TRP A 1 201 ? -11.070 8.039 9.492 1.00 90.00 201 TRP A O 1
ATOM 1576 N N . GLY A 1 202 ? -10.814 10.227 9.080 1.00 89.25 202 GLY A N 1
ATOM 1577 C CA . GLY A 1 202 ? -12.235 10.563 9.158 1.00 89.25 202 GLY A CA 1
ATOM 1578 C C . GLY A 1 202 ? -13.083 9.904 8.069 1.00 89.25 202 GLY A C 1
ATOM 1579 O O . GLY A 1 202 ? -14.245 9.588 8.312 1.00 89.25 202 GLY A O 1
ATOM 1580 N N . VAL A 1 203 ? -12.514 9.662 6.884 1.00 89.38 203 VAL A N 1
ATOM 1581 C CA . VAL A 1 203 ? -13.217 8.992 5.777 1.00 89.38 203 VAL A CA 1
ATOM 1582 C C . VAL A 1 203 ? -13.229 7.475 5.947 1.00 89.38 203 VAL A C 1
ATOM 1584 O O . VAL A 1 203 ? -14.265 6.848 5.729 1.00 89.38 203 VAL A O 1
ATOM 1587 N N . LEU A 1 204 ? -12.096 6.873 6.319 1.00 89.62 204 LEU A N 1
ATOM 1588 C CA . LEU A 1 204 ? -11.999 5.423 6.492 1.00 89.62 204 LEU A CA 1
ATOM 1589 C C . LEU A 1 204 ? -12.690 4.961 7.780 1.00 89.62 204 LEU A C 1
ATOM 1591 O O . LEU A 1 204 ? -13.273 3.877 7.813 1.00 89.62 204 LEU A O 1
ATOM 1595 N N . GLY A 1 205 ? -12.608 5.769 8.842 1.00 83.31 205 GLY A N 1
ATOM 1596 C CA . GLY A 1 205 ? -13.242 5.537 10.142 1.00 83.31 205 GLY A CA 1
ATOM 1597 C C . GLY A 1 205 ? -12.810 4.246 10.845 1.00 83.31 205 GLY A C 1
ATOM 1598 O O . GLY A 1 205 ? -13.478 3.806 11.779 1.00 83.31 205 GLY A O 1
ATOM 1599 N N . ARG A 1 206 ? -11.755 3.582 10.355 1.00 83.69 206 ARG A N 1
ATOM 1600 C CA . ARG A 1 206 ? -11.322 2.245 10.778 1.00 83.69 206 ARG A CA 1
ATOM 1601 C C . ARG A 1 206 ? -9.800 2.133 10.664 1.00 83.69 206 ARG A C 1
ATOM 1603 O O . ARG A 1 206 ? -9.283 2.318 9.564 1.00 83.69 206 ARG A O 1
ATOM 1610 N N . PRO A 1 207 ? -9.081 1.808 11.754 1.00 82.62 207 PRO A N 1
ATOM 1611 C CA . PRO A 1 207 ? -7.617 1.811 11.748 1.00 82.62 207 PRO A CA 1
ATOM 1612 C C . PRO A 1 207 ? -7.028 0.472 11.309 1.00 82.62 207 PRO A C 1
ATOM 1614 O O . PRO A 1 207 ? -5.872 0.421 10.913 1.00 82.62 207 PRO A O 1
ATOM 1617 N N . TYR A 1 208 ? -7.815 -0.602 11.391 1.00 83.19 208 TYR A N 1
ATOM 1618 C CA . TYR A 1 208 ? -7.365 -1.984 11.245 1.00 83.19 208 TYR A CA 1
ATOM 1619 C C . TYR A 1 208 ? -6.658 -2.229 9.912 1.00 83.19 208 TYR A C 1
ATOM 1621 O O . TYR A 1 208 ? -7.052 -1.666 8.898 1.00 83.19 208 TYR A O 1
ATOM 1629 N N . GLY A 1 209 ? -5.669 -3.117 9.872 1.00 78.50 209 GLY A N 1
ATOM 1630 C CA . GLY A 1 209 ? -4.934 -3.475 8.654 1.00 78.50 209 GLY A CA 1
ATOM 1631 C C . GLY A 1 209 ? -4.251 -2.301 7.943 1.00 78.50 209 GLY A C 1
ATOM 1632 O O . GLY A 1 209 ? -3.857 -2.462 6.791 1.00 78.50 209 GLY A O 1
ATOM 1633 N N . LEU A 1 210 ? -4.162 -1.136 8.592 1.00 85.06 210 LEU A N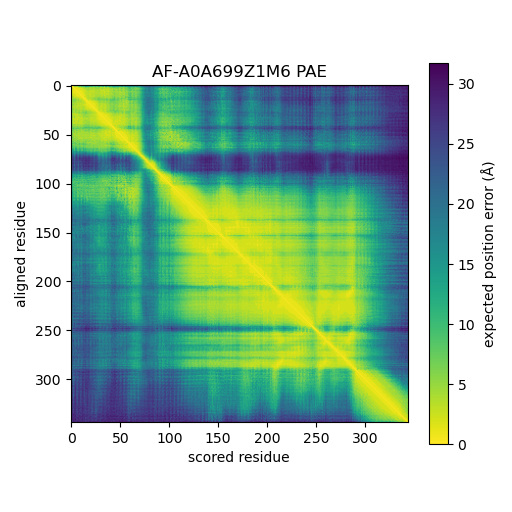 1
ATOM 1634 C CA . LEU A 1 210 ? -3.429 0.020 8.102 1.00 85.06 210 LEU A CA 1
ATOM 1635 C C . LEU A 1 210 ? -2.087 0.094 8.814 1.00 85.06 210 LEU A C 1
ATOM 1637 O O . LEU A 1 210 ? -1.991 -0.165 10.019 1.00 85.06 210 LEU A O 1
ATOM 1641 N N . HIS A 1 211 ? -1.077 0.490 8.049 1.00 86.12 211 HIS A N 1
ATOM 1642 C CA . HIS A 1 211 ? 0.227 0.845 8.583 1.00 86.12 211 HIS A CA 1
ATOM 1643 C C . HIS A 1 211 ? 0.285 2.348 8.822 1.00 86.12 211 HIS A C 1
ATOM 1645 O O . HIS A 1 211 ? 0.018 3.141 7.914 1.00 86.12 211 HIS A O 1
ATOM 1651 N N . TRP A 1 212 ? 0.633 2.738 10.040 1.00 89.38 212 TRP A N 1
ATOM 1652 C CA . TRP A 1 212 ? 0.741 4.131 10.441 1.00 89.38 212 TRP A CA 1
ATOM 1653 C C . TRP A 1 212 ? 2.202 4.482 10.652 1.00 89.38 212 TRP A C 1
ATOM 1655 O O . TRP A 1 212 ? 2.906 3.793 11.379 1.00 89.38 212 TRP A O 1
ATOM 1665 N N . TYR A 1 213 ? 2.632 5.580 10.038 1.00 90.31 213 TYR A N 1
ATOM 1666 C CA . TYR A 1 213 ? 3.878 6.265 10.356 1.00 90.31 213 TYR A CA 1
ATOM 1667 C C . TYR A 1 213 ? 3.513 7.711 10.678 1.00 90.31 213 TYR A C 1
ATOM 1669 O O . TYR A 1 213 ? 2.995 8.414 9.807 1.00 90.31 213 TYR A O 1
ATOM 1677 N N . LEU A 1 214 ? 3.720 8.118 11.926 1.00 91.69 214 LEU A N 1
ATOM 1678 C CA . LEU A 1 214 ? 3.265 9.394 12.465 1.00 91.69 214 LEU A CA 1
ATOM 1679 C C . LEU A 1 214 ? 4.437 10.137 13.097 1.00 91.69 214 LEU A C 1
ATOM 1681 O O . LEU A 1 214 ? 5.134 9.606 13.961 1.00 91.69 214 LEU A O 1
ATOM 1685 N N . ASP A 1 215 ? 4.630 11.376 12.668 1.00 91.12 215 ASP A N 1
ATOM 1686 C CA . ASP A 1 215 ? 5.559 12.326 13.260 1.00 91.12 215 ASP A CA 1
ATOM 1687 C C . ASP A 1 215 ? 4.869 13.055 14.420 1.00 91.12 215 ASP A C 1
ATOM 1689 O O . ASP A 1 215 ? 3.921 13.810 14.228 1.00 91.12 215 ASP A O 1
ATOM 1693 N N . LEU A 1 216 ? 5.330 12.821 15.644 1.00 92.50 216 LEU A N 1
ATOM 1694 C CA . LEU A 1 216 ? 4.783 13.438 16.850 1.00 92.50 216 LEU A CA 1
ATOM 1695 C C . LEU A 1 216 ? 5.207 14.903 17.018 1.00 92.50 216 LEU A C 1
ATOM 1697 O O . LEU A 1 216 ? 4.667 15.589 17.888 1.00 92.50 216 LEU A O 1
ATOM 1701 N N . THR A 1 217 ? 6.156 15.393 16.214 1.00 91.31 217 THR A N 1
ATOM 1702 C CA . THR A 1 217 ? 6.505 16.820 16.186 1.00 91.31 217 THR A CA 1
ATOM 1703 C C . THR A 1 217 ? 5.447 17.649 15.458 1.00 91.31 217 THR A C 1
ATOM 1705 O O . THR A 1 217 ? 5.266 18.828 15.772 1.00 91.31 217 THR A O 1
ATOM 1708 N N . ASP A 1 218 ? 4.700 17.024 14.546 1.00 91.56 218 ASP A N 1
ATOM 1709 C CA . ASP A 1 218 ? 3.543 17.619 13.894 1.00 91.56 218 ASP A CA 1
ATOM 1710 C C . ASP A 1 218 ? 2.310 17.501 14.814 1.00 91.56 218 ASP A C 1
ATOM 1712 O O . ASP A 1 218 ? 1.894 16.388 15.160 1.00 91.56 218 ASP A O 1
ATOM 1716 N N . PRO A 1 219 ? 1.686 18.624 15.226 1.00 92.19 219 PRO A N 1
ATOM 1717 C CA . PRO A 1 219 ? 0.527 18.593 16.112 1.00 92.19 219 PRO A CA 1
ATOM 1718 C C . PRO A 1 219 ? -0.650 17.801 15.530 1.00 92.19 219 PRO A C 1
ATOM 1720 O O . PRO A 1 219 ? -1.397 17.188 16.296 1.00 92.19 219 PRO A O 1
ATOM 1723 N N . GLU A 1 220 ? -0.810 17.794 14.204 1.00 91.25 220 GLU A N 1
ATOM 1724 C CA . GLU A 1 220 ? -1.886 17.075 13.527 1.00 91.25 220 GLU A CA 1
ATOM 1725 C C . GLU A 1 220 ? -1.742 15.561 13.735 1.00 91.25 220 GLU A C 1
ATOM 1727 O O . GLU A 1 220 ? -2.661 14.884 14.211 1.00 91.25 220 GLU A O 1
ATOM 1732 N N . GLN A 1 221 ? -0.560 15.050 13.403 1.00 93.00 221 GLN A N 1
ATOM 1733 C CA . GLN A 1 221 ? -0.212 13.637 13.494 1.00 93.00 221 GLN A CA 1
ATOM 1734 C C . GLN A 1 221 ? -0.109 13.173 14.946 1.00 93.00 221 GLN A C 1
ATOM 1736 O O . GLN A 1 221 ? -0.507 12.049 15.252 1.00 93.00 221 GLN A O 1
ATOM 1741 N N . ARG A 1 222 ? 0.342 14.042 15.858 1.00 93.75 222 ARG A N 1
ATOM 1742 C CA . ARG A 1 222 ? 0.378 13.760 17.296 1.00 93.75 222 ARG A CA 1
ATOM 1743 C C . ARG A 1 222 ? -1.013 13.509 17.875 1.00 93.75 222 ARG A C 1
ATOM 1745 O O . ARG A 1 222 ? -1.201 12.526 18.590 1.00 93.75 222 ARG A O 1
ATOM 1752 N N . GLU A 1 223 ? -1.999 14.356 17.575 1.00 94.06 223 GLU A N 1
ATOM 1753 C CA . GLU A 1 223 ? -3.367 14.127 18.064 1.00 94.06 223 GLU A CA 1
ATOM 1754 C C . GLU A 1 223 ? -3.989 12.874 17.432 1.00 94.06 223 GLU A C 1
ATOM 1756 O O . GLU A 1 223 ? -4.702 12.134 18.112 1.00 94.06 223 GLU A O 1
ATOM 1761 N N . LEU A 1 224 ? -3.677 12.574 16.166 1.00 93.38 224 LEU A N 1
ATOM 1762 C CA . LEU A 1 224 ? -4.136 11.331 15.550 1.00 93.38 224 LEU A CA 1
ATOM 1763 C C . LEU A 1 224 ? -3.498 10.103 16.215 1.00 93.38 224 LEU A C 1
ATOM 1765 O O . LEU A 1 224 ? -4.201 9.146 16.539 1.00 93.38 224 LEU A O 1
ATOM 1769 N N . ALA A 1 225 ? -2.187 10.142 16.471 1.00 94.00 225 ALA A N 1
ATOM 1770 C CA . ALA A 1 225 ? -1.467 9.080 17.169 1.00 94.00 225 ALA A CA 1
ATOM 1771 C C . ALA A 1 225 ? -2.087 8.808 18.544 1.00 94.00 225 ALA A C 1
ATOM 1773 O O . ALA A 1 225 ? -2.335 7.659 18.902 1.00 94.00 225 ALA A O 1
ATOM 1774 N N . LYS A 1 226 ? -2.416 9.867 19.284 1.00 94.62 226 LYS A N 1
ATOM 1775 C CA . LYS A 1 226 ? -3.091 9.787 20.581 1.00 94.62 226 LYS A CA 1
ATOM 1776 C C . LYS A 1 226 ? -4.446 9.098 20.497 1.00 94.62 226 LYS A C 1
ATOM 1778 O O . 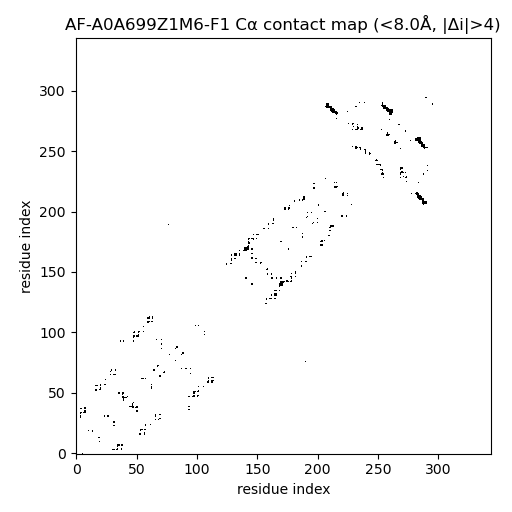LYS A 1 226 ? -4.738 8.249 21.337 1.00 94.62 226 LYS A O 1
ATOM 1783 N N . GLU A 1 227 ? -5.273 9.436 19.511 1.00 93.50 227 GLU A N 1
ATOM 1784 C CA . GLU A 1 227 ? -6.575 8.785 19.325 1.00 93.50 227 GLU A CA 1
ATOM 1785 C C . GLU A 1 227 ? -6.431 7.312 18.921 1.00 93.50 227 GLU A C 1
ATOM 1787 O O . GLU A 1 227 ? -7.106 6.456 19.496 1.00 93.50 227 GLU A O 1
ATOM 1792 N N . LEU A 1 228 ? -5.499 6.989 18.019 1.00 93.25 228 LEU A N 1
ATOM 1793 C CA . LEU A 1 228 ? -5.219 5.608 17.611 1.00 93.25 228 LEU A CA 1
ATOM 1794 C C . LEU A 1 228 ? -4.698 4.757 18.776 1.00 93.25 228 LEU A C 1
ATOM 1796 O O . LEU A 1 228 ? -5.189 3.648 18.991 1.00 93.25 228 LEU A O 1
ATOM 1800 N N . VAL A 1 229 ? -3.759 5.286 19.566 1.00 93.12 229 VAL A N 1
ATOM 1801 C CA . VAL A 1 229 ? -3.202 4.608 20.747 1.00 93.12 229 VAL A CA 1
ATOM 1802 C C . VAL A 1 229 ? -4.276 4.399 21.810 1.00 93.12 229 VAL A C 1
ATOM 1804 O O . VAL A 1 229 ? -4.424 3.291 22.317 1.00 93.12 229 VAL A O 1
ATOM 1807 N N . LYS A 1 230 ? -5.091 5.415 22.121 1.00 92.44 230 LYS A N 1
ATOM 1808 C CA . LYS A 1 230 ? -6.210 5.258 23.068 1.00 92.44 230 LYS A CA 1
ATOM 1809 C C . LYS A 1 230 ? -7.215 4.211 22.602 1.00 92.44 230 LYS A C 1
ATOM 1811 O O . LYS A 1 230 ? -7.728 3.449 23.423 1.00 92.44 230 LYS A O 1
ATOM 1816 N N . LEU A 1 231 ? -7.536 4.200 21.307 1.00 91.69 231 LEU A N 1
ATOM 1817 C CA . LEU A 1 231 ? -8.440 3.213 20.730 1.00 91.69 231 LEU A CA 1
ATOM 1818 C C . LEU A 1 231 ? -7.853 1.804 20.884 1.00 91.69 231 LEU A C 1
ATOM 1820 O O . LEU A 1 231 ? -8.550 0.919 21.373 1.00 91.69 231 LEU A O 1
ATOM 1824 N N . ALA A 1 232 ? -6.565 1.631 20.571 1.00 91.12 232 ALA A N 1
ATOM 1825 C CA . ALA A 1 232 ? -5.860 0.362 20.729 1.00 91.12 232 ALA A CA 1
ATOM 1826 C C . ALA A 1 232 ? -5.832 -0.119 22.185 1.00 91.12 232 ALA A C 1
ATOM 1828 O O . ALA A 1 232 ? -6.238 -1.249 22.453 1.00 91.12 232 ALA A O 1
ATOM 1829 N N . SER A 1 233 ? -5.466 0.743 23.141 1.00 91.31 233 SER A N 1
ATOM 1830 C CA . SER A 1 233 ? -5.472 0.397 24.569 1.00 91.31 233 SER A CA 1
ATOM 1831 C C . SER A 1 233 ? -6.853 -0.071 25.038 1.00 91.31 233 SER A C 1
ATOM 1833 O O . SER A 1 233 ? -6.964 -1.094 25.715 1.00 91.31 233 SER A O 1
ATOM 1835 N N . ARG A 1 234 ? -7.930 0.619 24.631 1.00 90.12 234 ARG A N 1
ATOM 1836 C CA . ARG A 1 234 ? -9.313 0.230 24.968 1.00 90.12 234 ARG A CA 1
ATOM 1837 C C . ARG A 1 234 ? -9.703 -1.114 24.361 1.00 90.12 234 ARG A C 1
ATOM 1839 O O . ARG A 1 234 ? -10.340 -1.929 25.025 1.00 90.12 234 ARG A O 1
ATOM 1846 N N . GLU A 1 235 ? -9.361 -1.346 23.099 1.00 88.69 235 GLU A N 1
ATOM 1847 C CA . GLU A 1 235 ? -9.658 -2.607 22.419 1.00 88.69 235 GLU A CA 1
ATOM 1848 C C . GLU A 1 235 ? -8.871 -3.776 23.010 1.00 88.69 235 GLU A C 1
ATOM 1850 O O . GLU A 1 235 ? -9.435 -4.848 23.231 1.00 88.69 235 GLU A O 1
ATOM 1855 N N . THR A 1 236 ? -7.606 -3.560 23.357 1.00 88.94 236 THR A N 1
ATOM 1856 C CA . THR A 1 236 ? -6.779 -4.553 24.041 1.00 88.94 236 THR A CA 1
ATOM 1857 C C . THR A 1 236 ? -7.296 -4.876 25.435 1.00 88.94 236 THR A C 1
ATOM 1859 O O . THR A 1 236 ? -7.355 -6.052 25.796 1.00 88.94 236 THR A O 1
ATOM 1862 N N . GLN A 1 237 ? -7.735 -3.885 26.214 1.00 87.75 237 GLN A N 1
ATOM 1863 C CA . GLN A 1 237 ? -8.385 -4.125 27.507 1.00 87.75 237 GLN A CA 1
ATOM 1864 C C . GLN A 1 237 ? -9.657 -4.969 27.345 1.00 87.75 237 GLN A C 1
ATOM 1866 O O . GLN A 1 237 ? -9.780 -6.011 27.989 1.00 87.75 237 GLN A O 1
ATOM 1871 N N . ARG A 1 238 ? -10.546 -4.603 26.410 1.00 87.12 238 ARG A N 1
ATOM 1872 C CA . ARG A 1 238 ? -11.763 -5.381 26.108 1.00 87.12 238 ARG A CA 1
ATOM 1873 C C . ARG A 1 238 ? -11.447 -6.813 25.680 1.00 87.12 238 ARG A C 1
ATOM 1875 O O . ARG A 1 238 ? -12.104 -7.751 26.125 1.00 87.12 238 ARG A O 1
ATOM 1882 N N . ALA A 1 239 ? -10.436 -6.998 24.832 1.00 85.00 239 ALA A N 1
ATOM 1883 C CA . ALA A 1 239 ? -10.020 -8.320 24.381 1.00 85.00 239 ALA A CA 1
ATOM 1884 C C . ALA A 1 239 ? -9.442 -9.164 25.529 1.00 85.00 239 ALA A C 1
ATOM 1886 O O . ALA A 1 239 ? -9.759 -10.349 25.632 1.00 85.00 239 ALA A O 1
ATOM 1887 N N . LYS A 1 240 ? -8.652 -8.560 26.427 1.00 86.06 240 LYS A N 1
ATOM 1888 C CA . LYS A 1 240 ? -8.132 -9.216 27.638 1.00 86.06 240 LYS A CA 1
ATOM 1889 C C . LYS A 1 240 ? -9.256 -9.621 28.594 1.00 86.06 240 LYS A C 1
ATOM 1891 O O . LYS A 1 240 ? -9.224 -10.729 29.125 1.00 86.06 240 LYS A O 1
ATOM 1896 N N . GLU A 1 241 ? -10.254 -8.764 28.797 1.00 86.44 241 GLU A N 1
ATOM 1897 C CA . GLU A 1 241 ? -11.432 -9.065 29.621 1.00 86.44 241 GLU A CA 1
ATOM 1898 C C . GLU A 1 241 ? -12.261 -10.212 29.035 1.00 86.44 241 GLU A C 1
ATOM 1900 O O . GLU A 1 241 ? -12.605 -11.151 29.755 1.00 86.44 241 GLU A O 1
ATOM 1905 N N . ALA A 1 242 ? -12.515 -10.187 27.724 1.00 84.31 242 ALA A N 1
ATOM 1906 C CA . ALA A 1 242 ? -13.225 -11.256 27.027 1.00 84.31 242 ALA A CA 1
ATOM 1907 C C . ALA A 1 242 ? -12.457 -12.589 27.077 1.00 84.31 242 ALA A C 1
ATOM 1909 O O . ALA A 1 242 ? -13.051 -13.634 27.342 1.00 84.31 242 ALA A O 1
ATOM 1910 N N . ALA A 1 243 ? -11.134 -12.561 26.884 1.00 84.00 243 ALA A N 1
ATOM 1911 C CA . ALA A 1 243 ? -10.286 -13.745 27.002 1.00 84.00 243 ALA A CA 1
ATOM 1912 C C . ALA A 1 243 ? -10.311 -14.311 28.429 1.00 84.00 243 ALA A C 1
ATOM 1914 O O . ALA A 1 243 ? -10.505 -15.513 28.610 1.00 84.00 243 ALA A O 1
ATOM 1915 N N . LYS A 1 244 ? -10.220 -13.442 29.446 1.00 85.69 244 LYS A N 1
ATOM 1916 C CA . LYS A 1 244 ? -10.333 -13.830 30.858 1.00 85.69 244 LYS A CA 1
ATOM 1917 C C . LYS A 1 244 ? -11.691 -14.468 31.164 1.00 85.69 244 LYS A C 1
ATOM 1919 O O . LYS A 1 244 ? -11.729 -15.486 31.849 1.00 85.69 244 LYS A O 1
ATOM 1924 N N . ALA A 1 245 ? -12.785 -13.916 30.635 1.00 84.31 245 ALA A N 1
ATOM 1925 C CA . ALA A 1 245 ? -14.124 -14.493 30.772 1.00 84.31 245 ALA A CA 1
ATOM 1926 C C . ALA A 1 245 ? -14.248 -15.869 30.088 1.00 84.31 245 ALA A C 1
ATOM 1928 O O . ALA A 1 245 ? -14.962 -16.737 30.581 1.00 84.31 245 ALA A O 1
ATOM 1929 N N . ALA A 1 246 ? -13.514 -16.090 28.996 1.00 83.12 246 ALA A N 1
ATOM 1930 C CA . ALA A 1 246 ? -13.433 -17.370 28.293 1.00 83.12 246 ALA A CA 1
ATOM 1931 C C . ALA A 1 246 ? -12.403 -18.356 28.892 1.00 83.12 246 ALA A C 1
ATOM 1933 O O . ALA A 1 246 ? -12.179 -19.421 28.319 1.00 83.12 246 ALA A O 1
ATOM 1934 N N . GLY A 1 247 ? -11.747 -18.017 30.010 1.00 79.94 247 GLY A N 1
ATOM 1935 C CA . GLY A 1 247 ? -10.703 -18.847 30.624 1.00 79.94 247 GLY A CA 1
ATOM 1936 C C . GLY A 1 247 ? -9.403 -18.936 29.811 1.00 79.94 247 GLY A C 1
ATOM 1937 O O . GLY A 1 247 ? -8.587 -19.823 30.048 1.00 79.94 247 GLY A O 1
ATOM 1938 N N . MET A 1 248 ? -9.200 -18.035 28.847 1.00 78.94 248 MET A N 1
ATOM 1939 C CA . MET A 1 248 ? -8.013 -17.979 27.999 1.00 78.94 248 MET A CA 1
ATOM 1940 C C . MET A 1 248 ? -7.044 -16.893 28.479 1.00 78.94 248 MET A C 1
ATOM 1942 O O . MET A 1 248 ? -7.417 -15.737 28.670 1.00 78.94 248 MET A O 1
ATOM 1946 N N . HIS A 1 249 ? -5.764 -17.244 28.600 1.00 66.44 249 HIS A N 1
ATOM 1947 C CA . HIS A 1 249 ? -4.676 -16.285 28.790 1.00 66.44 249 HIS A CA 1
ATOM 1948 C C . HIS A 1 249 ? -3.941 -16.089 27.463 1.00 66.44 249 HIS A C 1
ATOM 1950 O O . HIS A 1 249 ? -2.974 -16.786 27.173 1.00 66.44 249 HIS A O 1
ATOM 1956 N N . GLN A 1 250 ? -4.418 -15.159 26.636 1.00 67.44 250 GLN A N 1
ATOM 1957 C CA . GLN A 1 250 ? -3.709 -14.739 25.425 1.00 67.44 250 GLN A CA 1
ATOM 1958 C C . GLN A 1 250 ? -3.285 -13.277 25.550 1.00 67.44 250 GLN A C 1
ATOM 1960 O O . GLN A 1 250 ? -4.078 -12.421 25.949 1.00 67.44 250 GLN A O 1
ATOM 1965 N N . SER A 1 251 ? -2.027 -12.987 25.207 1.00 67.88 251 SER A N 1
ATOM 1966 C CA . SER A 1 251 ? -1.566 -11.613 25.031 1.00 67.88 251 SER A CA 1
ATOM 1967 C C . SER A 1 251 ? -2.156 -11.075 23.732 1.00 67.88 251 SER A C 1
ATOM 1969 O O . SER A 1 251 ? -1.686 -11.402 22.645 1.00 67.88 251 SER A O 1
ATOM 1971 N N . VAL A 1 252 ? -3.209 -10.275 23.849 1.00 75.56 252 VAL A N 1
ATOM 1972 C CA . VAL A 1 252 ? -3.754 -9.520 22.722 1.00 75.56 252 VAL A CA 1
ATOM 1973 C C . VAL A 1 252 ? -3.130 -8.129 22.754 1.00 75.56 252 VAL A C 1
ATOM 1975 O O . VAL A 1 252 ? -3.158 -7.476 23.798 1.00 75.56 252 VAL A O 1
ATOM 1978 N N . ALA A 1 253 ? -2.543 -7.722 21.634 1.00 83.88 253 ALA A N 1
ATOM 1979 C CA . ALA A 1 253 ? -2.024 -6.385 21.371 1.00 83.88 253 ALA A CA 1
ATOM 1980 C C . ALA A 1 253 ? -2.602 -5.933 20.023 1.00 83.88 253 ALA A C 1
ATOM 1982 O O . ALA A 1 253 ? -2.599 -6.724 19.075 1.00 83.88 253 ALA A O 1
ATOM 1983 N N . GLN A 1 254 ? -3.151 -4.719 19.953 1.00 88.25 254 GLN A N 1
ATOM 1984 C CA . GLN A 1 254 ? -3.680 -4.161 18.705 1.00 88.25 254 GLN A CA 1
ATOM 1985 C C . GLN A 1 254 ? -2.606 -3.418 17.906 1.00 88.25 254 GLN A C 1
ATOM 1987 O O . GLN A 1 254 ? -2.739 -3.289 16.695 1.00 88.25 254 GLN A O 1
ATOM 1992 N N . LEU A 1 255 ? -1.540 -2.931 18.541 1.00 89.25 255 LEU A N 1
ATOM 1993 C CA . LEU A 1 255 ? -0.445 -2.224 17.881 1.00 89.25 255 LEU A CA 1
ATOM 1994 C C . LEU A 1 255 ? 0.677 -3.221 17.578 1.00 89.25 255 LEU A C 1
ATOM 1996 O O . LEU A 1 255 ? 1.573 -3.473 18.384 1.00 89.25 255 LEU A O 1
ATOM 2000 N N . GLY A 1 256 ? 0.599 -3.822 16.395 1.00 87.50 256 GLY A N 1
ATOM 2001 C CA . GLY A 1 256 ? 1.607 -4.729 15.867 1.00 87.50 256 GLY A CA 1
ATOM 2002 C C . GLY A 1 256 ? 2.862 -3.983 15.423 1.00 87.50 256 GLY A C 1
ATOM 2003 O O . GLY A 1 256 ? 2.787 -2.893 14.860 1.00 87.50 256 GLY A O 1
ATOM 2004 N N . GLY A 1 257 ? 4.030 -4.580 15.673 1.00 87.38 257 GLY A N 1
ATOM 2005 C CA . GLY A 1 257 ? 5.304 -4.062 15.166 1.00 87.38 257 GLY A CA 1
ATOM 2006 C C . GLY A 1 257 ? 5.629 -2.636 15.615 1.00 87.38 257 GLY A C 1
ATOM 2007 O O . GLY A 1 257 ? 6.261 -1.914 14.858 1.00 87.38 257 GLY A O 1
ATOM 2008 N N . LEU A 1 258 ? 5.186 -2.225 16.809 1.00 91.38 258 LEU A N 1
ATOM 2009 C CA . LEU A 1 258 ? 5.363 -0.861 17.305 1.00 91.38 258 LEU A CA 1
ATOM 2010 C C . LEU A 1 258 ? 6.845 -0.458 17.343 1.00 91.38 258 LEU A C 1
ATOM 2012 O O . LEU A 1 258 ? 7.646 -1.060 18.063 1.00 91.38 258 LEU A O 1
ATOM 2016 N N . LEU A 1 259 ? 7.188 0.602 16.615 1.00 90.81 259 LEU A N 1
ATOM 2017 C CA . LEU A 1 259 ? 8.495 1.243 16.613 1.00 90.81 259 LEU A CA 1
ATOM 2018 C C . LEU A 1 259 ? 8.371 2.695 17.085 1.00 90.81 259 LEU A C 1
ATOM 2020 O O . LEU A 1 259 ? 7.450 3.415 16.700 1.00 90.81 259 LEU A O 1
ATOM 2024 N N . GLY A 1 260 ? 9.344 3.144 17.872 1.00 88.75 260 GLY A N 1
ATOM 2025 C CA . GLY A 1 260 ? 9.543 4.544 18.230 1.00 88.75 260 GLY A CA 1
ATOM 2026 C C . GLY A 1 260 ? 10.899 5.007 17.731 1.00 88.75 260 GLY A C 1
ATOM 2027 O O . GLY A 1 260 ? 11.915 4.388 18.048 1.00 88.75 260 GLY A O 1
ATOM 2028 N N . ASN A 1 261 ? 10.934 6.068 16.924 1.00 87.69 261 ASN A N 1
ATOM 2029 C CA . ASN A 1 261 ? 12.154 6.532 16.247 1.00 87.69 261 ASN A CA 1
ATOM 2030 C C . ASN A 1 261 ? 12.882 5.405 15.471 1.00 87.69 261 ASN A C 1
ATOM 2032 O O . ASN A 1 261 ? 14.111 5.375 15.405 1.00 87.69 261 ASN A O 1
ATOM 2036 N N . GLY A 1 262 ? 12.126 4.442 14.929 1.00 83.00 262 GLY A N 1
ATOM 2037 C CA . GLY A 1 262 ? 12.654 3.274 14.212 1.00 83.00 262 GLY A CA 1
ATOM 2038 C C . GLY A 1 262 ? 13.184 2.134 15.094 1.00 83.00 262 GLY A C 1
ATOM 2039 O O . GLY A 1 262 ? 13.709 1.158 14.560 1.00 83.00 262 GLY A O 1
ATOM 2040 N N . LEU A 1 263 ? 13.056 2.223 16.422 1.00 81.00 263 LEU A N 1
ATOM 2041 C CA . LEU A 1 263 ? 13.449 1.164 17.356 1.00 81.00 263 LEU A CA 1
ATOM 2042 C C . LEU A 1 263 ? 12.222 0.407 17.877 1.00 81.00 263 LEU A C 1
ATOM 2044 O O . LEU A 1 263 ? 11.237 1.053 18.231 1.00 81.00 263 LEU A O 1
ATOM 2048 N N . PRO A 1 264 ? 12.269 -0.935 17.975 1.00 88.19 264 PRO A N 1
ATOM 2049 C CA . PRO A 1 264 ? 11.139 -1.722 18.451 1.00 88.19 264 PRO A CA 1
ATOM 2050 C C . PRO A 1 264 ? 10.814 -1.419 19.912 1.00 88.19 264 PRO A C 1
ATOM 2052 O O . PRO A 1 264 ? 11.704 -1.355 20.763 1.00 88.19 264 PRO A O 1
ATOM 2055 N N . LEU A 1 265 ? 9.523 -1.257 20.194 1.00 87.81 265 LEU A N 1
ATOM 2056 C CA . LEU A 1 265 ? 8.998 -0.940 21.513 1.00 87.81 265 LEU A CA 1
ATOM 2057 C C . LEU A 1 265 ? 8.165 -2.093 22.060 1.00 87.81 265 LEU A C 1
ATOM 2059 O O . LEU A 1 265 ? 7.247 -2.592 21.416 1.00 87.81 265 LEU A O 1
ATOM 2063 N N . THR A 1 266 ? 8.432 -2.453 23.310 1.00 84.62 266 THR A N 1
ATOM 2064 C CA . THR A 1 266 ? 7.585 -3.343 24.110 1.00 84.62 266 THR A CA 1
ATOM 2065 C C . THR A 1 266 ? 6.990 -2.546 25.257 1.00 84.62 266 THR A C 1
ATOM 2067 O O . THR A 1 266 ? 7.508 -2.554 26.373 1.00 84.62 266 THR A O 1
ATOM 2070 N N . ILE A 1 267 ? 5.918 -1.817 24.956 1.00 84.75 267 ILE A N 1
ATOM 2071 C CA . ILE A 1 267 ? 5.164 -1.020 25.926 1.00 84.75 267 ILE A CA 1
ATOM 2072 C C . ILE A 1 267 ? 3.796 -1.683 26.117 1.00 84.75 267 ILE A C 1
ATOM 2074 O O . ILE A 1 267 ? 3.164 -2.053 25.126 1.00 84.75 267 ILE A O 1
ATOM 2078 N N . PRO A 1 268 ? 3.322 -1.872 27.361 1.00 85.81 268 PRO A N 1
ATOM 2079 C CA . PRO A 1 268 ? 1.986 -2.398 27.591 1.00 85.81 268 PRO A CA 1
ATOM 2080 C C . PRO A 1 268 ? 0.927 -1.429 27.051 1.00 85.81 268 PRO A C 1
ATOM 2082 O O . PRO A 1 268 ? 0.947 -0.240 27.354 1.00 85.81 268 PRO A O 1
ATOM 2085 N N . GLU A 1 269 ? -0.024 -1.958 26.282 1.00 88.81 269 GLU A N 1
ATOM 2086 C CA . GLU A 1 269 ? -1.189 -1.206 25.803 1.00 88.81 269 GLU A CA 1
ATOM 2087 C C . GLU A 1 269 ? -2.186 -0.974 26.950 1.00 88.81 269 GLU A C 1
ATOM 2089 O O . GLU A 1 269 ? -3.122 -1.752 27.167 1.00 88.81 269 GLU A O 1
ATOM 2094 N N . ASP A 1 270 ? -1.924 0.068 27.737 1.00 87.88 270 ASP A N 1
ATOM 2095 C CA . ASP A 1 270 ? -2.739 0.539 28.854 1.00 87.88 270 ASP A CA 1
ATOM 2096 C C . ASP A 1 270 ? -3.011 2.054 28.758 1.00 87.88 270 ASP A C 1
ATOM 2098 O O . ASP A 1 270 ? -2.664 2.710 27.771 1.00 87.88 270 ASP A O 1
ATOM 2102 N N . ASP A 1 271 ? -3.659 2.622 29.778 1.00 87.44 271 ASP A N 1
ATOM 2103 C CA . ASP A 1 271 ? -4.020 4.047 29.807 1.00 87.44 271 ASP A CA 1
ATOM 2104 C C . ASP A 1 271 ? -2.798 4.977 29.921 1.00 87.44 271 ASP A C 1
ATOM 2106 O O . ASP A 1 271 ? -2.894 6.176 29.651 1.00 87.44 271 ASP A O 1
ATOM 2110 N N . LYS A 1 272 ? -1.635 4.440 30.313 1.00 90.31 272 LYS A N 1
ATOM 2111 C CA . LYS A 1 272 ? -0.380 5.186 30.468 1.00 90.31 272 LYS A CA 1
ATOM 2112 C C . LYS A 1 272 ? 0.476 5.143 29.208 1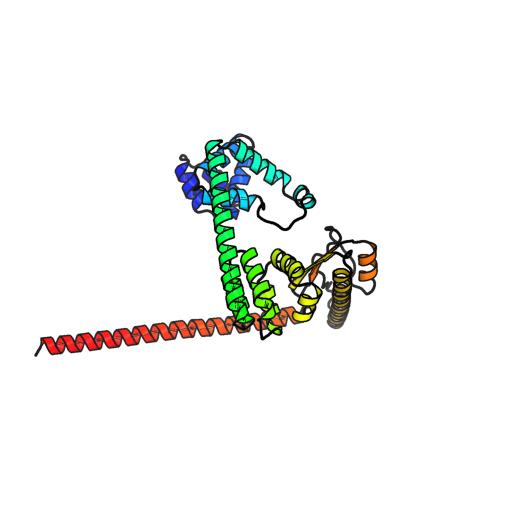.00 90.31 272 LYS A C 1
ATOM 2114 O O . LYS A 1 272 ? 1.396 5.955 29.095 1.00 90.31 272 LYS A O 1
ATOM 2119 N N . MET A 1 273 ? 0.164 4.264 28.256 1.00 92.06 273 MET A N 1
ATOM 2120 C CA . MET A 1 273 ? 0.908 4.100 27.008 1.00 92.06 273 MET A CA 1
ATOM 2121 C C . MET A 1 273 ? 1.182 5.431 26.307 1.00 92.06 273 MET A C 1
ATOM 2123 O O . MET A 1 273 ? 2.335 5.738 26.016 1.00 92.06 273 MET A O 1
ATOM 2127 N N . TRP A 1 274 ? 0.151 6.258 26.105 1.00 94.50 274 TRP A N 1
ATOM 2128 C CA . TRP A 1 274 ? 0.316 7.548 25.431 1.00 94.50 274 TRP A CA 1
ATOM 2129 C C . TRP A 1 274 ? 1.318 8.465 26.143 1.00 94.50 274 TRP A C 1
ATOM 2131 O O . TRP A 1 274 ? 2.173 9.051 25.489 1.00 94.50 274 TRP A O 1
ATOM 2141 N N . SER A 1 275 ? 1.262 8.544 27.477 1.00 91.50 275 SER A N 1
ATOM 2142 C CA . SER A 1 275 ? 2.170 9.406 28.245 1.00 91.50 275 SER A CA 1
ATOM 2143 C C . SER A 1 275 ? 3.638 9.004 28.094 1.00 91.50 275 SER A C 1
ATOM 2145 O O . SER A 1 275 ? 4.496 9.876 28.017 1.00 91.50 275 SER A O 1
ATOM 2147 N N . MET A 1 276 ? 3.918 7.699 27.992 1.00 91.06 276 MET A N 1
ATOM 2148 C CA . MET A 1 276 ? 5.269 7.187 27.750 1.00 91.06 276 MET A CA 1
ATOM 2149 C C . MET A 1 276 ? 5.723 7.463 26.314 1.00 91.06 276 MET A C 1
ATOM 2151 O O . MET A 1 276 ? 6.883 7.795 26.084 1.00 91.06 276 MET A O 1
ATOM 2155 N N . LEU A 1 277 ? 4.811 7.335 25.347 1.00 91.44 277 LEU A N 1
ATOM 2156 C CA . LEU A 1 277 ? 5.130 7.551 23.940 1.00 91.44 277 LEU A CA 1
ATOM 2157 C C . LEU A 1 277 ? 5.414 9.028 23.635 1.00 91.44 277 LEU A C 1
ATOM 2159 O O . LEU A 1 277 ? 6.434 9.338 23.023 1.00 91.44 277 LEU A O 1
ATOM 2163 N N . GLU A 1 278 ? 4.549 9.930 24.105 1.00 91.88 278 GLU A N 1
ATOM 2164 C CA . GLU A 1 278 ? 4.652 11.372 23.850 1.00 91.88 278 GLU A CA 1
ATOM 2165 C C . GLU A 1 278 ? 5.932 11.982 24.439 1.00 91.88 278 GLU A C 1
ATOM 2167 O O . GLU A 1 278 ? 6.520 12.876 23.837 1.00 91.88 278 GLU A O 1
ATOM 2172 N N . SER A 1 279 ? 6.399 11.496 25.594 1.00 88.12 279 SER A N 1
ATOM 2173 C CA . SER A 1 279 ? 7.597 12.043 26.241 1.00 88.12 279 SER A CA 1
ATOM 2174 C C . SER A 1 279 ? 8.916 11.579 25.627 1.00 88.12 279 SER A C 1
ATOM 2176 O O . SER A 1 279 ? 9.947 12.216 25.843 1.00 88.12 279 SER A O 1
ATOM 2178 N N . SER A 1 280 ? 8.919 10.435 24.941 1.00 90.31 280 SER A N 1
ATOM 2179 C CA . SER A 1 280 ? 10.154 9.693 24.656 1.00 90.31 280 SER A CA 1
ATOM 2180 C C . SER A 1 280 ? 10.450 9.516 23.171 1.00 90.31 280 SER A C 1
ATOM 2182 O O . SER A 1 280 ? 11.593 9.217 22.821 1.00 90.31 280 SER A O 1
ATOM 2184 N N . TYR A 1 281 ? 9.467 9.726 22.295 1.00 92.19 281 TYR A N 1
ATOM 2185 C CA . TYR A 1 281 ? 9.621 9.490 20.863 1.00 92.19 281 TYR A CA 1
ATOM 2186 C C . TYR A 1 281 ? 9.173 10.697 20.046 1.00 92.19 281 TYR A C 1
ATOM 2188 O O . TYR A 1 281 ? 8.282 11.446 20.431 1.00 92.19 281 TYR A O 1
ATOM 2196 N N . GLN A 1 282 ? 9.835 10.889 18.909 1.00 90.69 282 GLN A N 1
ATOM 2197 C 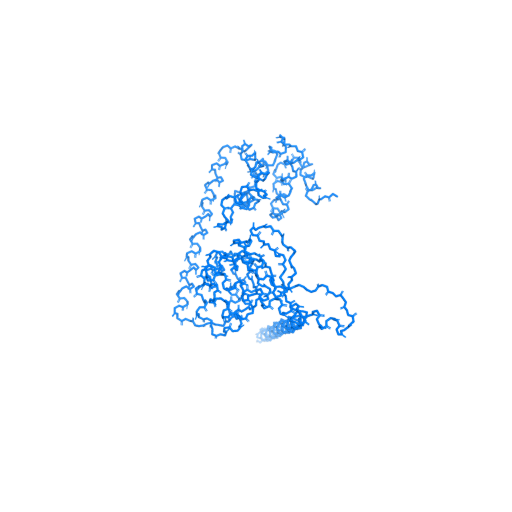CA . GLN A 1 282 ? 9.505 11.913 17.923 1.00 90.69 282 GLN A CA 1
ATOM 2198 C C . GLN A 1 282 ? 8.682 11.323 16.785 1.00 90.69 282 GLN A C 1
ATOM 2200 O O . GLN A 1 282 ? 7.900 12.038 16.181 1.00 90.69 282 GLN A O 1
ATOM 2205 N N . SER A 1 283 ? 8.816 10.026 16.506 1.00 91.69 283 SER A N 1
ATOM 2206 C CA . SER A 1 283 ? 7.978 9.326 15.538 1.00 91.69 283 SER A CA 1
ATOM 2207 C C . SER A 1 283 ? 7.502 7.981 16.064 1.00 91.69 283 SER A C 1
ATOM 2209 O O . SER A 1 283 ? 8.192 7.326 16.854 1.00 91.69 283 SER A O 1
ATOM 2211 N N . LEU A 1 284 ? 6.322 7.574 15.600 1.00 92.94 284 LEU A N 1
ATOM 2212 C CA . LEU A 1 284 ? 5.728 6.268 15.853 1.00 92.94 284 LEU A CA 1
ATOM 2213 C C . LEU A 1 284 ? 5.428 5.564 14.539 1.00 92.94 284 LEU A C 1
ATOM 2215 O O . LEU A 1 284 ? 4.904 6.168 13.605 1.00 92.94 284 LEU A O 1
ATOM 2219 N N . GLU A 1 285 ? 5.710 4.271 14.506 1.00 91.31 285 GLU A N 1
A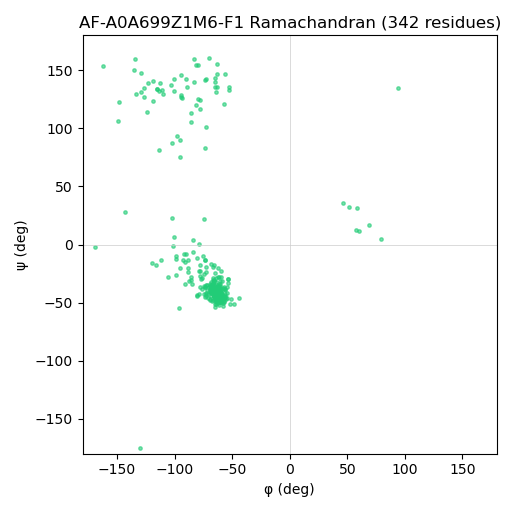TOM 2220 C CA . GLU A 1 285 ? 5.372 3.398 13.393 1.00 91.31 285 GLU A CA 1
ATOM 2221 C C . GLU A 1 285 ? 4.735 2.115 13.923 1.00 91.31 285 GLU A C 1
ATOM 2223 O O . GLU A 1 285 ? 5.258 1.519 14.861 1.00 91.31 285 GLU A O 1
ATOM 2228 N N . PHE A 1 286 ? 3.586 1.711 13.387 1.00 91.12 286 PHE A N 1
ATOM 2229 C CA . PHE A 1 286 ? 2.897 0.493 13.819 1.00 91.12 286 PHE A CA 1
ATOM 2230 C C . PHE A 1 286 ? 1.862 0.022 12.797 1.00 91.12 286 PHE A C 1
ATOM 2232 O O . PHE A 1 286 ? 1.245 0.816 12.083 1.00 91.12 286 PHE A O 1
ATOM 2239 N N . GLU A 1 287 ? 1.601 -1.280 12.809 1.00 89.31 287 GLU A N 1
ATOM 2240 C CA . GLU A 1 287 ? 0.474 -1.900 12.123 1.00 89.31 287 GLU A CA 1
ATOM 2241 C C . GLU A 1 287 ? -0.694 -2.047 13.098 1.00 89.31 287 GLU A C 1
ATOM 2243 O O . GLU A 1 287 ? -0.545 -2.599 14.189 1.00 89.31 287 GLU A O 1
ATOM 2248 N N . TYR A 1 288 ? -1.884 -1.590 12.717 1.00 89.38 288 TYR A N 1
ATOM 2249 C CA . TYR A 1 288 ? -3.058 -1.784 13.564 1.00 89.38 288 TYR A CA 1
ATOM 2250 C C . TYR A 1 288 ? -3.686 -3.158 13.288 1.00 89.38 288 TYR A C 1
ATOM 2252 O O . TYR A 1 288 ? -4.338 -3.369 12.260 1.00 89.38 288 TYR A O 1
ATOM 2260 N N . ALA A 1 289 ? -3.505 -4.112 14.192 1.00 85.25 289 ALA A N 1
ATOM 2261 C CA . ALA A 1 289 ? -4.048 -5.456 14.064 1.00 85.25 289 ALA A CA 1
ATOM 2262 C C . ALA A 1 289 ? -5.592 -5.444 14.101 1.00 85.25 289 ALA A C 1
ATOM 2264 O O . ALA A 1 289 ? -6.202 -4.641 14.804 1.00 85.25 289 ALA A O 1
ATOM 2265 N N . PRO A 1 290 ? -6.270 -6.308 13.325 1.00 79.06 290 PRO A N 1
ATOM 2266 C CA . PRO A 1 290 ? -7.707 -6.494 13.465 1.00 79.06 290 PRO A CA 1
ATOM 2267 C C . PRO A 1 290 ? -8.019 -7.278 14.746 1.00 79.06 290 PRO A C 1
ATOM 2269 O O . PRO A 1 290 ? -7.354 -8.268 15.060 1.00 79.06 290 PRO A O 1
ATOM 2272 N N . SER A 1 291 ? -9.105 -6.922 15.435 1.00 72.06 291 SER A N 1
ATOM 2273 C CA . SER A 1 291 ? -9.603 -7.756 16.536 1.00 72.06 291 SER A CA 1
ATOM 2274 C C . SER A 1 291 ? -10.038 -9.142 16.032 1.00 72.06 291 SER A C 1
ATOM 2276 O O . SER A 1 291 ? -10.443 -9.309 14.878 1.00 72.06 291 SER A O 1
ATOM 2278 N N . ALA A 1 292 ? -10.024 -10.155 16.905 1.00 70.12 292 ALA A N 1
ATOM 2279 C CA . ALA A 1 292 ? -10.372 -11.532 16.531 1.00 70.12 292 ALA A CA 1
ATOM 2280 C C . ALA A 1 292 ? -11.780 -11.660 15.911 1.00 70.12 292 ALA A C 1
ATOM 2282 O O . ALA A 1 292 ? -11.985 -12.428 14.971 1.00 70.12 292 ALA A O 1
ATOM 2283 N N . GLN A 1 293 ? -12.751 -10.884 16.400 1.00 69.06 293 GLN A N 1
ATOM 2284 C CA . GLN A 1 293 ? -14.108 -10.864 15.852 1.00 69.06 293 GLN A CA 1
ATOM 2285 C C . GLN A 1 293 ? -14.150 -10.232 14.455 1.00 69.06 293 GLN A C 1
ATOM 2287 O O . GLN A 1 293 ? -14.821 -10.746 13.564 1.00 69.06 293 GLN A O 1
ATOM 2292 N N . GLN A 1 294 ? -13.391 -9.161 14.229 1.00 71.38 294 GLN A N 1
ATOM 2293 C CA . GLN A 1 294 ? -13.303 -8.510 12.919 1.00 71.38 294 GLN A CA 1
ATOM 2294 C C . GLN A 1 294 ? -12.549 -9.368 11.900 1.00 71.38 294 GLN A C 1
ATOM 2296 O O . GLN A 1 294 ? -12.944 -9.419 10.736 1.00 71.38 294 GLN A O 1
ATOM 2301 N N . ALA A 1 295 ? -11.504 -10.078 12.331 1.00 71.88 295 ALA A N 1
ATOM 2302 C CA . ALA A 1 295 ? -10.797 -11.039 11.493 1.00 71.88 295 ALA A CA 1
ATOM 2303 C C . ALA A 1 295 ? -11.735 -12.159 11.007 1.00 71.88 295 ALA A C 1
ATOM 2305 O O . ALA A 1 295 ? -11.702 -12.514 9.830 1.00 71.88 295 ALA A O 1
ATOM 2306 N N . ARG A 1 296 ? -12.628 -12.658 11.879 1.00 74.81 296 ARG A N 1
ATOM 2307 C CA . ARG A 1 296 ? -13.655 -13.651 11.513 1.00 74.81 296 ARG A CA 1
ATOM 2308 C C . ARG A 1 296 ? -14.665 -13.106 10.510 1.00 74.81 296 ARG A C 1
ATOM 2310 O O . ARG A 1 296 ? -14.837 -13.705 9.455 1.00 74.81 296 ARG A O 1
ATOM 2317 N N . VAL A 1 297 ? -15.255 -11.942 10.791 1.00 76.19 297 VAL A N 1
ATOM 2318 C CA . VAL A 1 297 ? -16.222 -11.302 9.879 1.00 76.19 297 VAL A CA 1
ATOM 2319 C C . VAL A 1 297 ? -15.603 -11.066 8.497 1.00 76.19 297 VAL A C 1
ATOM 2321 O O . VAL A 1 297 ? -16.256 -11.291 7.483 1.00 76.19 297 VAL A O 1
ATOM 2324 N N . ARG A 1 298 ? -14.322 -10.681 8.425 1.00 70.94 298 ARG A N 1
ATOM 2325 C CA . ARG A 1 298 ? -13.617 -10.562 7.139 1.00 70.94 298 ARG A CA 1
ATOM 2326 C C . ARG A 1 298 ? -13.423 -11.885 6.428 1.00 70.94 298 ARG A C 1
ATOM 2328 O O . ARG A 1 298 ? -13.614 -11.935 5.219 1.00 70.94 298 ARG A O 1
ATOM 2335 N N . ALA A 1 299 ? -13.009 -12.926 7.144 1.00 74.62 299 ALA A N 1
ATOM 2336 C CA . ALA A 1 299 ? -12.829 -14.243 6.546 1.00 74.62 299 ALA A CA 1
ATOM 2337 C C . ALA A 1 299 ? -14.150 -14.750 5.943 1.00 74.62 299 ALA A C 1
ATOM 2339 O O . ALA A 1 299 ? -14.162 -15.252 4.821 1.00 74.62 299 ALA A O 1
ATOM 2340 N N . GLU A 1 300 ? -15.267 -14.529 6.640 1.00 79.00 300 GLU A N 1
ATOM 2341 C CA . GLU A 1 300 ? -16.614 -14.856 6.163 1.00 79.00 300 GLU A CA 1
ATOM 2342 C C . GLU A 1 300 ? -17.012 -14.026 4.932 1.00 79.00 300 GLU A C 1
ATOM 2344 O O . GLU A 1 300 ? -17.466 -14.582 3.932 1.00 79.00 300 GLU A O 1
ATOM 2349 N N . GLN A 1 301 ? -16.786 -12.708 4.954 1.00 76.19 301 GLN A N 1
ATOM 2350 C CA . GLN A 1 301 ? -17.072 -11.826 3.814 1.00 76.19 301 GLN A CA 1
ATOM 2351 C C . GLN A 1 301 ? -16.226 -12.167 2.581 1.00 76.19 301 GLN A C 1
ATOM 2353 O O . GLN A 1 301 ? -16.745 -12.203 1.465 1.00 76.19 301 GLN A O 1
ATOM 2358 N N . ALA A 1 302 ? -14.938 -12.460 2.769 1.00 73.44 302 ALA A N 1
ATOM 2359 C CA . ALA A 1 302 ? -14.043 -12.868 1.693 1.00 73.44 302 ALA A CA 1
ATOM 2360 C C . ALA A 1 302 ? -14.462 -14.219 1.094 1.00 73.44 302 ALA A C 1
ATOM 2362 O O . ALA A 1 302 ? -14.463 -14.372 -0.128 1.00 73.44 302 ALA A O 1
ATOM 2363 N N . ALA A 1 303 ? -14.875 -15.176 1.932 1.00 76.69 303 ALA A N 1
ATOM 2364 C CA . ALA A 1 303 ? -15.401 -16.458 1.474 1.00 76.69 303 ALA A CA 1
ATOM 2365 C C . ALA A 1 303 ? -16.696 -16.284 0.663 1.00 76.69 303 ALA A C 1
ATOM 2367 O O . ALA A 1 303 ? -16.833 -16.883 -0.404 1.00 76.69 303 ALA A O 1
ATOM 2368 N N . ALA A 1 304 ? -17.611 -15.420 1.116 1.00 77.25 304 ALA A N 1
ATOM 2369 C CA . ALA A 1 304 ? -18.839 -15.108 0.389 1.00 77.25 304 ALA A CA 1
ATOM 2370 C C . ALA A 1 304 ? -18.554 -14.441 -0.968 1.00 77.25 304 ALA A C 1
ATOM 2372 O O . ALA A 1 304 ? -19.098 -14.862 -1.987 1.00 77.25 304 ALA A O 1
ATOM 2373 N N . ALA A 1 305 ? -17.654 -13.454 -1.014 1.00 74.38 305 ALA A N 1
ATOM 2374 C CA . ALA A 1 305 ? -17.261 -12.795 -2.260 1.00 74.38 305 ALA A CA 1
ATOM 2375 C C . ALA A 1 305 ? -16.592 -13.769 -3.247 1.00 74.38 305 ALA A C 1
ATOM 2377 O O . ALA A 1 305 ? -16.884 -13.737 -4.442 1.00 74.38 305 ALA A O 1
ATOM 2378 N N . ALA A 1 306 ? -15.737 -14.671 -2.755 1.00 76.94 306 ALA A N 1
ATOM 2379 C CA . ALA A 1 306 ? -15.118 -15.708 -3.576 1.00 76.94 306 ALA A CA 1
ATOM 2380 C C . ALA A 1 306 ? -16.149 -16.708 -4.124 1.00 76.94 306 ALA A C 1
ATOM 2382 O O . ALA A 1 306 ? -16.034 -17.136 -5.271 1.00 76.94 306 ALA A O 1
ATOM 2383 N N . ALA A 1 307 ? -17.171 -17.057 -3.337 1.00 83.38 307 ALA A N 1
ATOM 2384 C CA . ALA A 1 307 ? -18.266 -17.909 -3.794 1.00 83.38 307 ALA A CA 1
ATOM 2385 C C . ALA A 1 307 ? -19.085 -17.236 -4.908 1.00 83.38 307 ALA A C 1
ATOM 2387 O O . ALA A 1 307 ? -19.378 -17.873 -5.917 1.00 83.38 307 ALA A O 1
ATOM 2388 N N . VAL A 1 308 ? -19.389 -15.940 -4.771 1.00 83.62 308 VAL A N 1
ATOM 2389 C CA . VAL A 1 308 ? -20.077 -15.166 -5.819 1.00 83.62 308 VAL A CA 1
ATOM 2390 C C . VAL A 1 308 ? -19.242 -15.112 -7.099 1.00 83.62 308 VAL A C 1
ATOM 2392 O O . VAL A 1 308 ? -19.763 -15.407 -8.169 1.00 83.62 308 VAL A O 1
ATOM 2395 N N . ALA A 1 309 ? -17.942 -14.821 -6.997 1.00 79.00 309 ALA A N 1
ATOM 2396 C CA . ALA A 1 309 ? -17.055 -14.779 -8.158 1.00 79.00 309 ALA A CA 1
ATOM 2397 C C . ALA A 1 309 ? -16.968 -16.134 -8.887 1.00 79.00 309 ALA A C 1
ATOM 2399 O O . ALA A 1 309 ? -16.951 -16.171 -10.116 1.00 79.00 309 ALA A O 1
ATOM 2400 N N . ARG A 1 310 ? -16.964 -17.253 -8.145 1.00 86.75 310 ARG A N 1
ATOM 2401 C CA . ARG A 1 310 ? -17.018 -18.601 -8.739 1.00 86.75 310 ARG A CA 1
ATOM 2402 C C . ARG A 1 310 ? -18.321 -18.840 -9.494 1.00 86.75 310 ARG A C 1
ATOM 2404 O O . ARG A 1 310 ? -18.270 -19.283 -10.634 1.00 86.75 310 ARG A O 1
ATOM 2411 N N . LEU A 1 311 ? -19.461 -18.482 -8.904 1.00 88.69 311 LEU A N 1
ATOM 2412 C CA . LEU A 1 311 ? -20.764 -18.608 -9.566 1.00 88.69 311 LEU A CA 1
ATOM 2413 C C . LEU A 1 311 ? -20.855 -17.751 -10.836 1.00 88.69 311 LEU A C 1
ATOM 2415 O O . LEU A 1 311 ? -21.439 -18.177 -11.829 1.00 88.69 311 LEU A O 1
ATOM 2419 N N . GLU A 1 312 ? -20.284 -16.546 -10.830 1.00 87.19 312 GLU A N 1
ATOM 2420 C CA . GLU A 1 312 ? -20.217 -15.698 -12.026 1.00 87.19 312 GLU A CA 1
ATOM 2421 C C . GLU A 1 312 ? -19.341 -16.320 -13.120 1.00 87.19 312 GLU A C 1
ATOM 2423 O O . GLU A 1 312 ? -19.724 -16.306 -14.289 1.00 87.19 312 GLU A O 1
ATOM 2428 N N . GLN A 1 313 ? -18.203 -16.912 -12.749 1.00 85.94 313 GLN A N 1
ATOM 2429 C CA . GLN A 1 313 ? -17.315 -17.596 -13.687 1.00 85.94 313 GLN A CA 1
ATOM 2430 C C . GLN A 1 313 ? -17.961 -18.858 -14.281 1.00 85.94 313 GLN A C 1
ATOM 2432 O O . GLN A 1 313 ? -17.862 -19.088 -15.484 1.00 85.94 313 GLN A O 1
ATOM 2437 N N . GLU A 1 314 ? -18.667 -19.644 -13.467 1.00 90.00 314 GLU A N 1
ATOM 2438 C CA . GLU A 1 314 ? -19.431 -20.812 -13.923 1.00 90.00 314 GLU A CA 1
ATOM 2439 C C . GLU A 1 314 ? -20.544 -20.411 -14.895 1.00 90.00 314 GLU A C 1
ATOM 2441 O O . GLU A 1 314 ? -20.684 -21.016 -15.956 1.00 90.00 314 GLU A O 1
ATOM 2446 N N . ARG A 1 315 ? -21.288 -19.340 -14.589 1.00 90.38 315 ARG A N 1
ATOM 2447 C CA . ARG A 1 315 ? -22.309 -18.799 -15.500 1.00 90.38 315 ARG A CA 1
ATOM 2448 C C . ARG A 1 315 ? -21.716 -18.310 -16.816 1.00 90.38 315 ARG A C 1
ATOM 2450 O O . ARG A 1 315 ? -22.337 -18.499 -17.857 1.00 90.38 315 ARG A O 1
ATOM 2457 N N . ALA A 1 316 ? -20.541 -17.684 -16.781 1.00 87.88 316 ALA A N 1
ATOM 2458 C CA . ALA A 1 316 ? -19.857 -17.242 -17.990 1.00 87.88 316 ALA A CA 1
ATOM 2459 C C . ALA A 1 316 ? -19.443 -18.432 -18.872 1.00 87.88 316 ALA A C 1
ATOM 2461 O O . ALA A 1 316 ? -19.701 -18.396 -20.072 1.00 87.88 316 ALA A O 1
ATOM 2462 N N . MET A 1 317 ? -18.894 -19.501 -18.280 1.00 90.25 317 MET A N 1
ATOM 2463 C CA . MET A 1 317 ? -18.558 -20.726 -19.021 1.00 90.25 317 MET A CA 1
ATOM 2464 C C . MET A 1 317 ? -19.799 -21.405 -19.607 1.00 90.25 317 MET A C 1
ATOM 2466 O O . MET A 1 317 ? -19.795 -21.749 -20.783 1.00 90.25 317 MET A O 1
ATOM 2470 N N . GLN A 1 318 ? -20.885 -21.528 -18.837 1.00 90.69 318 GLN A N 1
ATOM 2471 C CA . GLN A 1 318 ? -22.142 -22.103 -19.337 1.00 90.69 318 GLN A CA 1
ATOM 2472 C C . GLN A 1 318 ? -22.734 -21.288 -20.493 1.00 90.69 318 GLN A C 1
ATOM 2474 O O . GLN A 1 318 ? -23.242 -21.852 -21.458 1.00 90.69 318 GLN A O 1
ATOM 2479 N N . ALA A 1 319 ? -22.661 -19.957 -20.420 1.00 89.88 319 ALA A N 1
ATOM 2480 C CA . ALA A 1 319 ? -23.120 -19.092 -21.502 1.00 89.88 319 ALA A CA 1
ATOM 2481 C C . ALA A 1 319 ? -22.260 -19.235 -22.771 1.00 89.88 319 ALA A C 1
ATOM 2483 O O . ALA A 1 319 ? -22.772 -19.090 -23.882 1.00 89.88 319 ALA A O 1
ATOM 2484 N N . GLU A 1 320 ? -20.962 -19.502 -22.623 1.00 90.38 320 GLU A N 1
ATOM 2485 C CA . GLU A 1 320 ? -20.055 -19.747 -23.744 1.00 90.38 320 GLU A CA 1
ATOM 2486 C C . GLU A 1 320 ? -20.298 -21.122 -24.382 1.00 90.38 320 GLU A C 1
ATOM 2488 O O . GLU A 1 320 ? -20.388 -21.212 -25.605 1.00 90.38 320 GLU A O 1
ATOM 2493 N N . GLU A 1 321 ? -20.519 -22.156 -23.570 1.00 92.06 321 GLU A N 1
ATOM 2494 C CA . GLU A 1 321 ? -20.886 -23.503 -24.026 1.00 92.06 321 GLU A CA 1
ATOM 2495 C C . GLU A 1 321 ? -22.216 -23.489 -24.800 1.00 92.06 321 GLU A C 1
ATOM 2497 O O . GLU A 1 321 ? -22.277 -23.956 -25.935 1.00 92.06 321 GLU A O 1
ATOM 2502 N N . GLN A 1 322 ? -23.247 -22.814 -24.277 1.00 90.50 322 GLN A N 1
ATOM 2503 C CA . GLN A 1 322 ? -24.527 -22.644 -24.980 1.00 90.50 322 GLN A CA 1
ATOM 2504 C C . GLN A 1 322 ? -24.392 -21.900 -26.315 1.00 90.50 322 GLN A C 1
ATOM 2506 O O . GLN A 1 322 ? -25.104 -22.205 -27.274 1.00 90.50 322 GLN A O 1
ATOM 2511 N N . ARG A 1 323 ? -23.487 -20.915 -26.403 1.00 91.25 323 ARG A N 1
ATOM 2512 C CA . ARG A 1 323 ? -23.203 -20.227 -27.671 1.00 91.25 323 ARG A CA 1
ATOM 2513 C C . ARG A 1 323 ? -22.538 -21.157 -28.676 1.00 91.25 323 ARG A C 1
ATOM 2515 O O . ARG A 1 323 ? -22.898 -21.104 -29.847 1.00 91.25 323 ARG A O 1
ATOM 2522 N N . GLN A 1 324 ? -21.597 -21.991 -28.237 1.00 91.38 324 GLN A N 1
ATOM 2523 C CA . GLN A 1 324 ? -20.944 -22.970 -29.107 1.00 91.38 324 GLN A CA 1
ATOM 2524 C C . GLN A 1 324 ? -21.943 -24.010 -29.626 1.00 91.38 324 GLN A C 1
ATOM 2526 O O . GLN A 1 324 ? -21.943 -24.301 -30.820 1.00 91.38 324 GLN A O 1
ATOM 2531 N N . GLU A 1 325 ? -22.847 -24.502 -28.775 1.00 91.56 325 GLU A N 1
ATOM 2532 C CA . GLU A 1 325 ? -23.918 -25.418 -29.186 1.00 91.56 325 GLU A CA 1
ATOM 2533 C C . GLU A 1 325 ? -24.885 -24.774 -30.192 1.00 91.56 325 GLU A C 1
ATOM 2535 O O . GLU A 1 325 ? -25.206 -25.380 -31.215 1.00 91.56 325 GLU A O 1
ATOM 2540 N N . GLN A 1 326 ? -25.318 -23.527 -29.956 1.00 90.31 326 GLN A N 1
ATOM 2541 C CA . GLN A 1 326 ? -26.153 -22.798 -30.919 1.00 90.31 326 GLN A CA 1
ATOM 2542 C C . GLN A 1 326 ? -25.446 -22.582 -32.258 1.00 90.31 326 GLN A C 1
ATOM 2544 O O . GLN A 1 326 ? -26.073 -22.743 -33.305 1.00 90.31 326 GLN A O 1
ATOM 2549 N N . GLN A 1 327 ? -24.158 -22.236 -32.235 1.00 90.62 327 GLN A N 1
ATOM 2550 C CA . GLN A 1 327 ? -23.363 -22.057 -33.447 1.00 90.62 327 GLN A CA 1
ATOM 2551 C C . GLN A 1 327 ? -23.274 -23.371 -34.238 1.00 90.62 327 GLN A C 1
ATOM 2553 O O . GLN A 1 327 ? -23.535 -23.376 -35.436 1.00 90.62 327 GLN A O 1
ATOM 2558 N N . ALA A 1 328 ? -23.012 -24.494 -33.560 1.00 90.81 328 ALA A N 1
ATOM 2559 C CA . ALA A 1 328 ? -22.945 -25.810 -34.190 1.00 90.81 328 ALA A CA 1
ATOM 2560 C C . ALA A 1 328 ? -24.283 -26.232 -34.825 1.00 90.81 328 ALA A C 1
ATOM 2562 O O . ALA A 1 328 ? -24.294 -26.795 -35.917 1.00 90.81 328 ALA A O 1
ATOM 2563 N N . LEU A 1 329 ? -25.415 -25.932 -34.176 1.00 91.19 329 LEU A N 1
ATOM 2564 C CA . LEU A 1 329 ? -26.745 -26.192 -34.739 1.00 91.19 329 LEU A CA 1
ATOM 2565 C C . LEU A 1 329 ? -27.026 -25.343 -35.986 1.00 91.19 329 LEU A C 1
ATOM 2567 O O . LEU A 1 329 ? -27.610 -25.845 -36.946 1.00 91.19 329 LEU A O 1
ATOM 2571 N N . LEU A 1 330 ? -26.610 -24.073 -35.986 1.00 90.44 330 LEU A N 1
ATOM 2572 C CA . LEU A 1 330 ? -26.743 -23.194 -37.151 1.00 90.44 330 LEU A CA 1
ATOM 2573 C C . LEU A 1 330 ? -25.880 -23.674 -38.323 1.00 90.44 330 LEU A C 1
ATOM 2575 O O . LEU A 1 330 ? -26.359 -23.695 -39.456 1.00 90.44 330 LEU A O 1
ATOM 2579 N N . ASP A 1 331 ? -24.649 -24.105 -38.051 1.00 90.19 331 ASP A N 1
ATOM 2580 C CA . ASP A 1 331 ? -23.741 -24.633 -39.072 1.00 90.19 331 ASP A CA 1
ATOM 2581 C C . ASP A 1 331 ? -24.277 -25.940 -39.682 1.00 90.19 331 ASP A C 1
ATOM 2583 O O . ASP A 1 331 ? -24.204 -26.137 -40.897 1.00 90.19 331 ASP A O 1
ATOM 2587 N N . LEU A 1 332 ? -24.883 -26.811 -38.865 1.00 90.00 332 LEU A N 1
ATOM 2588 C CA . LEU A 1 332 ? -25.512 -28.047 -39.338 1.00 90.00 332 LEU A CA 1
ATOM 2589 C C . LEU A 1 332 ? -26.729 -27.757 -40.232 1.00 90.00 332 LEU A C 1
ATOM 2591 O O . LEU A 1 332 ? -26.859 -28.336 -41.309 1.00 90.00 332 LEU A O 1
ATOM 2595 N N . ALA A 1 333 ? -27.584 -26.811 -39.831 1.00 87.12 333 ALA A N 1
ATOM 2596 C CA . ALA A 1 333 ? -28.735 -26.389 -40.630 1.00 87.12 333 ALA A CA 1
ATOM 2597 C C . ALA A 1 333 ? -28.314 -25.753 -41.969 1.00 87.12 333 ALA A C 1
ATOM 2599 O O . ALA A 1 333 ? -28.965 -25.970 -42.992 1.00 87.12 333 ALA A O 1
ATOM 2600 N N . ALA A 1 334 ? -27.213 -24.995 -41.982 1.00 84.62 334 ALA A N 1
ATOM 2601 C CA . ALA A 1 334 ? -26.645 -24.439 -43.207 1.00 84.62 334 ALA A CA 1
ATOM 2602 C C . ALA A 1 334 ? -26.132 -25.540 -44.153 1.00 84.62 334 ALA A C 1
ATOM 2604 O O . ALA A 1 334 ? -26.416 -25.496 -45.349 1.00 84.62 334 ALA A O 1
ATOM 2605 N N . GLN A 1 335 ? -25.453 -26.564 -43.623 1.00 85.06 335 GLN A N 1
ATOM 2606 C CA . GLN A 1 335 ? -25.004 -27.714 -44.417 1.00 85.06 335 GLN A CA 1
ATOM 2607 C C . GLN A 1 335 ? -26.171 -28.512 -45.014 1.00 85.06 335 GLN A C 1
ATOM 2609 O O . GLN A 1 335 ? -26.097 -28.929 -46.172 1.00 85.06 335 GLN A O 1
ATOM 2614 N N . GLU A 1 336 ? -27.258 -28.711 -44.263 1.00 85.25 336 GLU A N 1
ATOM 2615 C CA . GLU A 1 336 ? -28.451 -29.393 -44.777 1.00 85.25 336 GLU A CA 1
ATOM 2616 C C . GLU A 1 336 ? -29.107 -28.602 -45.918 1.00 85.25 336 GLU A C 1
ATOM 2618 O O . GLU A 1 336 ? -29.447 -29.189 -46.949 1.00 85.25 336 GLU A O 1
ATOM 2623 N N . LEU A 1 337 ? -29.207 -27.274 -45.791 1.00 79.88 337 LEU A N 1
ATOM 2624 C CA . LEU A 1 337 ? -29.722 -26.394 -46.846 1.00 79.88 337 LEU A CA 1
ATOM 2625 C C . LEU A 1 337 ? -28.864 -26.435 -48.117 1.00 79.88 337 LEU A C 1
ATOM 2627 O O . LEU A 1 337 ? -29.412 -26.580 -49.212 1.00 79.88 337 LEU A O 1
ATOM 2631 N N . ASP A 1 338 ? -27.538 -26.373 -47.985 1.00 76.00 338 ASP A N 1
ATOM 2632 C CA . ASP A 1 338 ? -26.620 -26.469 -49.125 1.00 76.00 338 ASP A CA 1
ATOM 2633 C C . ASP A 1 338 ? -26.700 -27.848 -49.801 1.00 76.00 338 ASP A C 1
ATOM 2635 O O . ASP A 1 338 ? -26.688 -27.953 -51.032 1.00 76.00 338 ASP A O 1
ATOM 2639 N N . SER A 1 339 ? -26.852 -28.921 -49.020 1.00 75.88 339 SER A N 1
ATOM 2640 C CA . SER A 1 339 ? -27.006 -30.278 -49.557 1.00 75.88 339 SER A CA 1
ATOM 2641 C C . SER A 1 339 ? -28.328 -30.469 -50.311 1.00 75.88 339 SER A C 1
ATOM 2643 O O . SER A 1 339 ? -28.340 -31.090 -51.374 1.00 75.88 339 SER A O 1
ATOM 2645 N N . ALA A 1 340 ? -29.421 -29.874 -49.820 1.00 72.00 340 ALA A N 1
ATOM 2646 C CA . ALA A 1 340 ? -30.722 -29.893 -50.479 1.00 72.00 340 ALA A CA 1
ATOM 2647 C C . ALA A 1 340 ? -30.715 -29.064 -51.774 1.00 72.00 340 ALA A C 1
ATOM 2649 O O . ALA A 1 340 ? -31.275 -29.495 -52.780 1.00 72.00 340 ALA A O 1
ATOM 2650 N N . ALA A 1 341 ? -30.029 -27.916 -51.781 1.00 68.00 341 ALA A N 1
ATOM 2651 C CA . ALA A 1 341 ? -29.841 -27.104 -52.983 1.00 68.00 341 ALA A CA 1
ATOM 2652 C C . ALA A 1 341 ? -28.972 -27.803 -54.043 1.00 68.00 341 ALA A C 1
ATOM 2654 O O . ALA A 1 341 ? -29.157 -27.574 -55.232 1.00 68.00 341 ALA A O 1
ATOM 2655 N N . SER A 1 342 ? -28.049 -28.673 -53.625 1.00 69.06 342 SER A N 1
ATOM 2656 C CA . SER A 1 342 ? -27.166 -29.431 -54.524 1.00 69.06 342 SER A CA 1
ATOM 2657 C C . SER A 1 342 ? -27.842 -30.641 -55.186 1.00 69.06 342 SER A C 1
ATOM 2659 O O . SER A 1 342 ? -27.306 -31.190 -56.147 1.00 69.06 342 SER A O 1
ATOM 2661 N N . GLN A 1 343 ? -28.977 -31.099 -54.649 1.00 66.06 343 GLN A N 1
ATOM 2662 C CA . GLN A 1 343 ? -29.732 -32.257 -55.148 1.00 66.06 343 GLN A CA 1
ATOM 2663 C C . GLN A 1 343 ? -30.936 -31.876 -56.030 1.00 66.06 343 GLN A C 1
ATOM 2665 O O . GLN A 1 343 ? -31.533 -32.770 -56.634 1.00 66.06 343 GLN A O 1
ATOM 2670 N N . ALA A 1 344 ? -31.292 -30.589 -56.090 1.00 56.31 344 ALA A N 1
ATOM 2671 C CA . ALA A 1 344 ? -32.375 -30.038 -56.911 1.00 56.31 344 ALA A CA 1
ATOM 2672 C C . ALA A 1 344 ? -31.879 -29.592 -58.296 1.00 56.31 344 ALA A C 1
ATOM 2674 O O . ALA A 1 344 ? -32.645 -29.767 -59.270 1.00 56.31 344 ALA A O 1
#